Protein 5EZA (pdb70)

Structure (mmCIF, N/CA/C/O backbone):
data_5EZA
#
_entry.id   5EZA
#
_cell.length_a   62.240
_cell.length_b   61.370
_cell.length_c   69.415
_cell.angle_alpha   90.00
_cell.angle_beta   109.98
_cell.angle_gamma   90.00
#
_symmetry.space_group_name_H-M   'I 1 2 1'
#
loop_
_entity.id
_entity.type
_entity.pdbx_description
1 polymer CC-Hept-C-H-I
2 non-polymer GLYCEROL
3 water water
#
loop_
_atom_site.group_PDB
_atom_site.id
_atom_site.type_symbol
_atom_site.label_atom_id
_atom_site.label_alt_id
_atom_site.label_comp_id
_atom_site.label_asym_id
_atom_site.label_entity_id
_atom_site.label_seq_id
_atom_site.pdbx_PDB_ins_code
_atom_site.Cartn_x
_atom_site.Cartn_y
_atom_site.Cartn_z
_atom_site.occupancy
_atom_site.B_iso_or_equiv
_atom_site.auth_seq_id
_atom_site.auth_comp_id
_atom_site.auth_asym_id
_atom_site.auth_atom_id
_atom_site.pdbx_PDB_model_num
ATOM 4 N N . GLY A 1 2 ? -11.878 31.771 -69.446 1.00 40.09 2 GLY A N 1
ATOM 5 C CA . GLY A 1 2 ? -10.971 32.143 -68.372 1.00 32.66 2 GLY A CA 1
ATOM 6 C C . GLY A 1 2 ? -11.600 32.053 -66.998 1.00 27.18 2 GLY A C 1
ATOM 7 O O . GLY A 1 2 ? -12.821 32.160 -66.859 1.00 20.66 2 GLY A O 1
ATOM 8 N N . GLU A 1 3 ? -10.758 31.866 -65.986 1.00 17.47 3 GLU A N 1
ATOM 9 C CA . GLU A 1 3 ? -11.213 31.733 -64.606 1.00 22.15 3 GLU A CA 1
ATOM 10 C C . GLU A 1 3 ? -11.918 32.987 -64.115 1.00 20.17 3 GLU A C 1
ATOM 11 O O . GLU A 1 3 ? -12.871 32.901 -63.345 1.00 17.30 3 GLU A O 1
ATOM 17 N N . ILE A 1 4 ? -11.445 34.156 -64.539 1.00 21.61 4 ILE A N 1
ATOM 18 C CA . ILE A 1 4 ? -12.057 35.403 -64.085 1.00 15.61 4 ILE A CA 1
ATOM 19 C C . ILE A 1 4 ? -13.441 35.574 -64.702 1.00 16.10 4 ILE A C 1
ATOM 20 O O . ILE A 1 4 ? -14.405 35.895 -64.007 1.00 16.83 4 ILE A O 1
ATOM 25 N N . ALA A 1 5 ? -13.540 35.355 -66.009 1.00 17.05 5 ALA A N 1
ATOM 26 C CA . ALA A 1 5 ? -14.831 35.426 -66.687 1.00 21.43 5 ALA A CA 1
ATOM 27 C C . ALA A 1 5 ? -15.836 34.432 -66.112 1.00 21.17 5 ALA A C 1
ATOM 28 O O . ALA A 1 5 ? -17.007 34.774 -65.926 1.00 17.00 5 ALA A O 1
ATOM 30 N N . LYS A 1 6 ? -15.398 33.201 -65.855 1.00 17.95 6 LYS A N 1
ATOM 31 C CA . LYS A 1 6 ? -16.303 32.202 -65.299 1.00 17.31 6 LYS A CA 1
ATOM 32 C C . LYS A 1 6 ? -16.807 32.632 -63.919 1.00 16.57 6 LYS A C 1
ATOM 33 O O . LYS A 1 6 ? -17.973 32.425 -63.579 1.00 17.92 6 LYS A O 1
ATOM 39 N N . ALA A 1 7 ? -15.918 33.215 -63.121 1.00 15.58 7 ALA A N 1
ATOM 40 C CA . ALA A 1 7 ? -16.296 33.655 -61.783 1.00 14.08 7 ALA A CA 1
ATOM 41 C C . ALA A 1 7 ? -17.307 34.793 -61.875 1.00 12.52 7 ALA A C 1
ATOM 42 O O . ALA A 1 7 ? -18.260 34.839 -61.104 1.00 13.99 7 ALA A O 1
ATOM 44 N N . LEU A 1 8 ? -17.101 35.707 -62.819 1.00 14.78 8 LEU A N 1
ATOM 45 C CA . LEU A 1 8 ? -18.071 36.795 -63.029 1.00 10.63 8 LEU A CA 1
ATOM 46 C C . LEU A 1 8 ? -19.437 36.257 -63.472 1.00 15.54 8 LEU A C 1
ATOM 47 O O . LEU A 1 8 ? -20.489 36.761 -63.049 1.00 13.68 8 LEU A O 1
ATOM 52 N N . ARG A 1 9 ? -19.433 35.224 -64.307 1.00 14.04 9 ARG A N 1
ATOM 53 C CA . ARG A 1 9 ? -20.696 34.595 -64.694 1.00 15.54 9 ARG A CA 1
ATOM 54 C C . ARG A 1 9 ? -21.374 33.913 -63.501 1.00 20.09 9 ARG A C 1
ATOM 55 O O . ARG A 1 9 ? -22.605 33.866 -63.444 1.00 18.33 9 ARG A O 1
ATOM 63 N N . GLU A 1 10 ? -20.594 33.380 -62.557 1.00 14.91 10 GLU A N 1
ATOM 64 C CA . GLU A 1 10 ? -21.185 32.804 -61.340 1.00 12.16 10 GLU A CA 1
ATOM 65 C C . GLU A 1 10 ? -21.819 33.908 -60.493 1.00 13.94 10 GLU A C 1
ATOM 66 O O . GLU A 1 10 ? -22.813 33.676 -59.822 1.00 13.51 10 GLU A O 1
ATOM 72 N N . ILE A 1 11 ? -21.213 35.095 -60.481 1.00 10.61 11 ILE A N 1
ATOM 73 C CA . ILE A 1 11 ? -21.809 36.210 -59.752 1.00 10.26 11 ILE A CA 1
ATOM 74 C C . ILE A 1 11 ? -23.153 36.559 -60.388 1.00 15.02 11 ILE A C 1
ATOM 75 O O . ILE A 1 11 ? -24.153 36.754 -59.688 1.00 12.55 11 ILE A O 1
ATOM 80 N N . ALA A 1 12 ? -23.180 36.618 -61.715 1.00 11.95 12 ALA A N 1
ATOM 81 C CA . ALA A 1 12 ? -24.418 36.914 -62.431 1.00 12.32 12 ALA A CA 1
ATOM 82 C C . ALA A 1 12 ? -25.494 35.875 -62.136 1.00 9.95 12 ALA A C 1
ATOM 83 O O . ALA A 1 12 ? -26.643 36.224 -61.906 1.00 11.74 12 ALA A O 1
ATOM 85 N N . LYS A 1 13 ? -25.113 34.604 -62.139 1.00 12.49 13 LYS A N 1
ATOM 86 C CA . LYS A 1 13 ? -26.070 33.528 -61.877 1.00 12.51 13 LYS A CA 1
ATOM 87 C C . LYS A 1 13 ? -26.656 33.645 -60.468 1.00 13.38 13 LYS A C 1
ATOM 88 O O . LYS A 1 13 ? -27.872 33.491 -60.258 1.00 14.35 13 LYS A O 1
ATOM 94 N N . ALA A 1 14 ? -25.797 33.944 -59.502 1.00 10.97 14 ALA A N 1
ATOM 95 C CA . ALA A 1 14 ? -26.250 34.116 -58.125 1.00 12.78 14 ALA A CA 1
ATOM 96 C C . ALA A 1 14 ? -27.225 35.285 -58.015 1.00 13.58 14 ALA A C 1
ATOM 97 O O . ALA A 1 14 ? -28.208 35.211 -57.292 1.00 12.01 14 ALA A O 1
ATOM 99 N N . LEU A 1 15 ? -26.967 36.359 -58.757 1.00 9.12 15 LEU A N 1
ATOM 100 C CA . LEU A 1 15 ? -27.867 37.508 -58.725 1.00 13.02 15 LEU A CA 1
ATOM 101 C C . LEU A 1 15 ? -29.210 37.194 -59.393 1.00 13.07 15 LEU A C 1
ATOM 102 O O . LEU A 1 15 ? -30.243 37.706 -58.969 1.00 11.00 15 LEU A O 1
ATOM 107 N N . ARG A 1 16 ? -29.205 36.351 -60.424 1.00 13.06 16 ARG A N 1
ATOM 108 C CA . ARG A 1 16 ? -30.469 35.900 -61.021 1.00 12.46 16 ARG A CA 1
ATOM 109 C C . ARG A 1 16 ? -31.267 35.058 -60.025 1.00 15.20 16 ARG A C 1
ATOM 110 O O . ARG A 1 16 ? -32.490 35.077 -60.037 1.00 12.74 16 ARG A O 1
ATOM 118 N N . GLU A 1 17 ? -30.570 34.308 -59.174 1.00 13.52 17 GLU A N 1
ATOM 119 C CA . GLU A 1 17 ? -31.218 33.583 -58.084 1.00 14.34 17 GLU A CA 1
ATOM 120 C C . GLU A 1 17 ? -31.844 34.543 -57.085 1.00 13.41 17 GLU A C 1
ATOM 121 O O . GLU A 1 17 ? -32.943 34.302 -56.580 1.00 15.25 17 GLU A O 1
ATOM 127 N N . CYS A 1 18 ? -31.123 35.619 -56.781 1.00 11.51 18 CYS A N 1
ATOM 128 C CA . CYS A 1 18 ? -31.635 36.633 -55.868 1.00 11.15 18 CYS A CA 1
ATOM 129 C C . CYS A 1 18 ? -32.907 37.231 -56.453 1.00 9.98 18 CYS A C 1
ATOM 130 O O . CYS A 1 18 ? -33.882 37.425 -55.750 1.00 12.15 18 CYS A O 1
ATOM 133 N N . ALA A 1 19 ? -32.874 37.555 -57.743 1.00 10.89 19 ALA A N 1
ATOM 134 C CA . ALA A 1 19 ? -34.047 38.138 -58.408 1.00 11.79 19 ALA A CA 1
ATOM 135 C C . ALA A 1 19 ? -35.252 37.203 -58.336 1.00 12.98 19 ALA A C 1
ATOM 136 O O . ALA A 1 19 ? -36.377 37.647 -58.094 1.00 11.38 19 ALA A O 1
ATOM 138 N N . TRP A 1 20 ? -35.013 35.907 -58.528 1.00 12.87 20 TRP A N 1
ATOM 139 C CA A TRP A 1 20 ? -36.088 34.918 -58.441 0.99 11.79 20 TRP A CA 1
ATOM 140 C C . TRP A 1 20 ? -36.718 34.963 -57.052 1.00 12.05 20 TRP A C 1
ATOM 141 O O . TRP A 1 20 ? -37.948 34.894 -56.902 1.00 12.22 20 TRP A O 1
ATOM 152 N N . ALA A 1 21 ? -35.868 35.090 -56.035 1.00 12.61 21 ALA A N 1
ATOM 153 C CA . ALA A 1 21 ? -36.342 35.075 -54.656 1.00 14.51 21 ALA A CA 1
ATOM 154 C C . ALA A 1 21 ? -37.142 36.341 -54.378 1.00 14.25 21 ALA A C 1
ATOM 155 O O . ALA A 1 21 ? -38.179 36.289 -53.733 1.00 13.92 21 ALA A O 1
ATOM 157 N N . HIS A 1 22 ? -36.675 37.472 -54.898 1.00 13.18 22 HIS A N 1
ATOM 158 C CA . HIS A 1 22 ? -37.411 38.727 -54.725 1.00 10.70 22 HIS A CA 1
ATOM 159 C C . HIS A 1 22 ? -38.767 38.673 -55.427 1.00 14.01 22 HIS A C 1
ATOM 160 O O . HIS A 1 22 ? -39.744 39.228 -54.933 1.00 14.13 22 HIS A O 1
ATOM 167 N N . ARG A 1 23 ? -38.830 38.017 -56.585 1.00 13.58 23 ARG A N 1
ATOM 168 C CA . ARG A 1 23 ? -40.113 37.819 -57.255 1.00 13.15 23 ARG A CA 1
ATOM 169 C C . ARG A 1 23 ? -41.050 36.965 -56.391 1.00 16.32 23 ARG A C 1
ATOM 170 O O . ARG A 1 23 ? -42.253 37.192 -56.371 1.00 14.79 23 ARG A O 1
ATOM 178 N N . GLU A 1 24 ? -40.495 35.986 -55.680 1.00 14.34 24 GLU A N 1
ATOM 179 C CA . GLU A 1 24 ? -41.298 35.168 -54.766 1.00 16.72 24 GLU A CA 1
ATOM 180 C C . GLU A 1 24 ? -41.795 36.004 -53.581 1.00 14.44 24 GLU A C 1
ATOM 181 O O . GLU A 1 24 ? -42.886 35.774 -53.063 1.00 17.64 24 GLU A O 1
ATOM 187 N N . ILE A 1 25 ? -40.973 36.947 -53.135 1.00 11.25 25 ILE A N 1
ATOM 188 C CA . ILE A 1 25 ? -41.382 37.839 -52.045 1.00 13.99 25 ILE A CA 1
ATOM 189 C C . ILE A 1 25 ? -42.567 38.710 -52.489 1.00 18.67 25 ILE A C 1
ATOM 190 O O . ILE A 1 25 ? -43.539 38.852 -51.752 1.00 17.25 25 ILE A O 1
ATOM 195 N N . ALA A 1 26 ? -42.497 39.268 -53.699 1.00 19.12 26 ALA A N 1
ATOM 196 C CA . ALA A 1 26 ? -43.609 40.066 -54.231 1.00 14.82 26 ALA A CA 1
ATOM 197 C C . ALA A 1 26 ? -44.900 39.242 -54.287 1.00 18.22 26 ALA A C 1
ATOM 198 O O . ALA A 1 26 ? -45.981 39.740 -53.982 1.00 18.90 26 ALA A O 1
ATOM 200 N N . LYS A 1 27 ? -44.776 37.983 -54.691 1.00 15.67 27 LYS A N 1
ATOM 201 C CA . LYS A 1 27 ? -45.923 37.080 -54.761 1.00 17.65 27 LYS A CA 1
ATOM 202 C C . LYS A 1 27 ? -46.499 36.773 -53.384 1.00 21.83 27 LYS A C 1
ATOM 203 O O . LYS A 1 27 ? -47.722 36.735 -53.199 1.00 22.53 27 LYS A O 1
ATOM 209 N N . ALA A 1 28 ? -45.610 36.559 -52.420 1.00 19.31 28 ALA A N 1
ATOM 210 C CA . ALA A 1 28 ? -46.008 36.249 -51.045 1.00 18.78 28 ALA A CA 1
ATOM 211 C C . ALA A 1 28 ? -46.756 37.403 -50.393 1.00 21.53 28 ALA A C 1
ATOM 212 O O . ALA A 1 28 ? -47.663 37.187 -49.586 1.00 27.10 28 ALA A O 1
ATOM 214 N N . LEU A 1 29 ? -46.349 38.626 -50.720 1.00 15.97 29 LEU A N 1
ATOM 215 C CA . LEU A 1 29 ? -46.992 39.827 -50.191 1.00 16.15 29 LEU A CA 1
ATOM 216 C C . LEU A 1 29 ? -48.385 39.984 -50.786 1.00 27.61 29 LEU A C 1
ATOM 217 O O . LEU A 1 29 ? -49.286 40.522 -50.148 1.00 31.91 29 LEU A O 1
ATOM 222 N N . ARG A 1 30 ? -48.533 39.546 -52.031 1.00 29.36 30 ARG A N 1
ATOM 223 C CA . ARG A 1 30 ? -49.810 39.606 -52.715 1.00 44.75 30 ARG A CA 1
ATOM 224 C C . ARG A 1 30 ? -50.780 38.656 -52.028 1.00 52.53 30 ARG A C 1
ATOM 225 O O . ARG A 1 30 ? -51.898 39.033 -51.683 1.00 56.44 30 ARG A O 1
ATOM 233 N N . GLY A 1 31 ? -50.318 37.426 -51.814 1.00 53.53 31 GLY A N 1
ATOM 234 C CA . GLY A 1 31 ? -51.100 36.395 -51.159 1.00 59.78 31 GLY A CA 1
ATOM 235 C C . GLY A 1 31 ? -51.110 36.524 -49.649 1.00 65.90 31 GLY A C 1
ATOM 236 O O . GLY A 1 31 ? -51.642 37.487 -49.096 1.00 69.49 31 GLY A O 1
ATOM 240 N N . GLY B 1 2 ? -3.681 51.672 -55.324 1.00 36.73 2 GLY B N 1
ATOM 241 C CA . GLY B 1 2 ? -4.183 51.968 -56.652 1.00 31.33 2 GLY B CA 1
ATOM 242 C C . GLY B 1 2 ? -5.629 52.421 -56.661 1.00 25.31 2 GLY B C 1
ATOM 243 O O . GLY B 1 2 ? -6.399 52.086 -55.759 1.00 19.88 2 GLY B O 1
ATOM 244 N N . GLU B 1 3 ? -5.989 53.168 -57.698 1.00 22.92 3 GLU B N 1
ATOM 245 C CA . GLU B 1 3 ? -7.335 53.697 -57.860 1.00 22.43 3 GLU B CA 1
ATOM 246 C C . GLU B 1 3 ? -8.388 52.591 -57.975 1.00 17.37 3 GLU B C 1
ATOM 247 O O . GLU B 1 3 ? -9.520 52.756 -57.505 1.00 18.71 3 GLU B O 1
ATOM 253 N N . ILE B 1 4 ? -8.039 51.481 -58.612 1.00 16.56 4 ILE B N 1
ATOM 254 C CA . ILE B 1 4 ? -9.009 50.395 -58.772 1.00 15.46 4 ILE B CA 1
ATOM 255 C C . ILE B 1 4 ? -9.267 49.718 -57.420 1.00 20.35 4 ILE B C 1
ATOM 256 O O . ILE B 1 4 ? -10.418 49.490 -57.036 1.00 17.42 4 ILE B O 1
ATOM 261 N N . ALA B 1 5 ? -8.195 49.414 -56.696 1.00 18.58 5 ALA B N 1
ATOM 262 C CA . ALA B 1 5 ? -8.319 48.847 -55.362 1.00 15.79 5 ALA B CA 1
ATOM 263 C C . ALA B 1 5 ? -9.095 49.772 -54.428 1.00 18.44 5 ALA B C 1
ATOM 264 O O . ALA B 1 5 ? -9.949 49.307 -53.679 1.00 17.11 5 ALA B O 1
ATOM 266 N N . LYS B 1 6 ? -8.812 51.075 -54.468 1.00 18.17 6 LYS B N 1
ATOM 267 C CA . LYS B 1 6 ? -9.517 52.028 -53.604 1.00 14.51 6 LYS B CA 1
ATOM 268 C C . LYS B 1 6 ? -11.020 52.020 -53.869 1.00 15.99 6 LYS B C 1
ATOM 269 O O . LYS B 1 6 ? -11.831 52.078 -52.940 1.00 16.90 6 LYS B O 1
ATOM 275 N N . ALA B 1 7 ? -11.385 51.958 -55.144 1.00 13.51 7 ALA B N 1
ATOM 276 C CA . ALA B 1 7 ? -12.798 51.947 -55.525 1.00 15.08 7 ALA B CA 1
ATOM 277 C C . ALA B 1 7 ? -13.464 50.649 -55.087 1.00 14.89 7 ALA B C 1
ATOM 278 O O . ALA B 1 7 ? -14.600 50.652 -54.640 1.00 13.85 7 ALA B O 1
ATOM 280 N N . LEU B 1 8 ? -12.763 49.530 -55.228 1.00 12.72 8 LEU B N 1
ATOM 281 C CA . LEU B 1 8 ? -13.305 48.258 -54.772 1.00 13.88 8 LEU B CA 1
ATOM 282 C C . LEU B 1 8 ? -13.539 48.284 -53.264 1.00 17.10 8 LEU B C 1
ATOM 283 O O . LEU B 1 8 ? -14.531 47.741 -52.774 1.00 14.13 8 LEU B O 1
ATOM 288 N N . ARG B 1 9 ? -12.636 48.924 -52.532 1.00 15.60 9 ARG B N 1
ATOM 289 C CA . ARG B 1 9 ? -12.820 49.088 -51.086 1.00 14.52 9 ARG B CA 1
ATOM 290 C C . ARG B 1 9 ? -14.016 49.991 -50.756 1.00 18.45 9 ARG B C 1
ATOM 291 O O . ARG B 1 9 ? -14.651 49.831 -49.710 1.00 15.12 9 ARG B O 1
ATOM 299 N N . GLU B 1 10 ? -14.299 50.955 -51.627 1.00 15.44 10 GLU B N 1
ATOM 300 C CA A GLU B 1 10 ? -15.468 51.828 -51.514 0.48 17.14 10 GLU B CA 1
ATOM 301 C CA B GLU B 1 10 ? -15.475 51.800 -51.419 0.52 15.34 10 GLU B CA 1
ATOM 302 C C . GLU B 1 10 ? -16.744 51.002 -51.686 1.00 14.28 10 GLU B C 1
ATOM 303 O O . GLU B 1 10 ? -17.765 51.239 -51.037 1.00 13.61 10 GLU B O 1
ATOM 314 N N . ILE B 1 11 ? -16.676 50.042 -52.607 1.00 11.38 11 ILE B N 1
ATOM 315 C CA . ILE B 1 11 ? -17.805 49.155 -52.848 1.00 11.47 11 ILE B CA 1
ATOM 316 C C . ILE B 1 11 ? -18.068 48.300 -51.604 1.00 12.28 11 ILE B C 1
ATOM 317 O O . ILE B 1 11 ? -19.218 48.146 -51.176 1.00 11.25 11 ILE B O 1
ATOM 322 N N . ALA B 1 12 ? -17.007 47.751 -51.023 1.00 11.23 12 ALA B N 1
ATOM 323 C CA . ALA B 1 12 ? -17.157 46.950 -49.809 1.00 14.26 12 ALA B CA 1
ATOM 324 C C . ALA B 1 12 ? -17.743 47.786 -48.662 1.00 16.63 12 ALA B C 1
ATOM 325 O O . ALA B 1 12 ? -18.599 47.325 -47.917 1.00 12.99 12 ALA B O 1
ATOM 327 N N . LYS B 1 13 ? -17.278 49.018 -48.522 1.00 12.53 13 LYS B N 1
ATOM 328 C CA . LYS B 1 13 ? -17.754 49.894 -47.455 1.00 13.61 13 LYS B CA 1
ATOM 329 C C . LYS B 1 13 ? -19.255 50.195 -47.597 1.00 17.27 13 LYS B C 1
ATOM 330 O O . LYS B 1 13 ? -19.994 50.209 -46.604 1.00 13.50 13 LYS B O 1
ATOM 336 N N . ALA B 1 14 ? -19.701 50.436 -48.827 1.00 13.13 14 ALA B N 1
ATOM 337 C CA . ALA B 1 14 ? -21.115 50.685 -49.090 1.00 11.35 14 ALA B CA 1
ATOM 338 C C . ALA B 1 14 ? -21.967 49.471 -48.752 1.00 14.43 14 ALA B C 1
ATOM 339 O O . ALA B 1 14 ? -23.087 49.601 -48.272 1.00 12.46 14 ALA B O 1
ATOM 341 N N . LEU B 1 15 ? -21.440 48.286 -49.035 1.00 11.03 15 LEU B N 1
ATOM 342 C CA . LEU B 1 15 ? -22.168 47.057 -48.726 1.00 12.24 15 LEU B CA 1
ATOM 343 C C . LEU B 1 15 ? -22.227 46.817 -47.212 1.00 14.75 15 LEU B C 1
ATOM 344 O O . LEU B 1 15 ? -23.203 46.265 -46.714 1.00 15.79 15 LEU B O 1
ATOM 349 N N . ARG B 1 16 ? -21.196 47.233 -46.479 1.00 16.25 16 ARG B N 1
ATOM 350 C CA . ARG B 1 16 ? -21.268 47.174 -45.015 1.00 13.57 16 ARG B CA 1
ATOM 351 C C . ARG B 1 16 ? -22.361 48.118 -44.498 1.00 14.01 16 ARG B C 1
ATOM 352 O O . ARG B 1 16 ? -23.021 47.826 -43.497 1.00 15.11 16 ARG B O 1
ATOM 360 N N . GLU B 1 17 ? -22.555 49.245 -45.176 1.00 14.67 17 GLU B N 1
ATOM 361 C CA . GLU B 1 17 ? -23.668 50.134 -44.839 1.00 15.53 17 GLU B CA 1
ATOM 362 C C . GLU B 1 17 ? -24.986 49.448 -45.088 1.00 15.95 17 GLU B C 1
ATOM 363 O O . GLU B 1 17 ? -25.933 49.598 -44.315 1.00 17.00 17 GLU B O 1
ATOM 369 N N . CYS B 1 18 ? -25.053 48.725 -46.203 1.00 13.11 18 CYS B N 1
ATOM 370 C CA . CYS B 1 18 ? -26.268 48.002 -46.539 1.00 14.07 18 CYS B CA 1
ATOM 371 C C . CYS B 1 18 ? -26.555 46.965 -45.461 1.00 15.50 18 CYS B C 1
ATOM 372 O O . CYS B 1 18 ? -27.691 46.826 -45.033 1.00 13.65 18 CYS B O 1
ATOM 375 N N . ALA B 1 19 ? -25.529 46.224 -45.041 1.00 16.56 19 ALA B N 1
ATOM 376 C CA . ALA B 1 19 ? -25.706 45.211 -44.002 1.00 17.43 19 ALA B CA 1
ATOM 377 C C . ALA B 1 19 ? -26.206 45.824 -42.694 1.00 17.14 19 ALA B C 1
ATOM 378 O O . ALA B 1 19 ? -27.091 45.271 -42.029 1.00 15.73 19 ALA B O 1
ATOM 380 N N . TRP B 1 20 ? -25.648 46.973 -42.329 1.00 13.05 20 TRP B N 1
ATOM 381 C CA . TRP B 1 20 ? -26.076 47.655 -41.115 1.00 14.21 20 TRP B CA 1
ATOM 382 C C . TRP B 1 20 ? -27.565 47.992 -41.187 1.00 15.42 20 TRP B C 1
ATOM 383 O O . TRP B 1 20 ? -28.295 47.811 -40.214 1.00 15.75 20 TRP B O 1
ATOM 394 N N . ALA B 1 21 ? -28.018 48.468 -42.342 1.00 14.12 21 ALA B N 1
ATOM 395 C CA . ALA B 1 21 ? -29.426 48.835 -42.506 1.00 16.97 21 ALA B CA 1
ATOM 396 C C . ALA B 1 21 ? -30.325 47.592 -42.464 1.00 15.02 21 ALA B C 1
ATOM 397 O O . ALA B 1 21 ? -31.419 47.629 -41.903 1.00 15.92 21 ALA B O 1
ATOM 399 N N . HIS B 1 22 ? -29.870 46.488 -43.053 1.00 12.56 22 HIS B N 1
ATOM 400 C CA . HIS B 1 22 ? -30.672 45.254 -43.008 1.00 14.40 22 HIS B CA 1
ATOM 401 C C . HIS B 1 22 ? -30.796 44.732 -41.566 1.00 16.99 22 HIS B C 1
ATOM 402 O O . HIS B 1 22 ? -31.847 44.220 -41.172 1.00 15.90 22 HI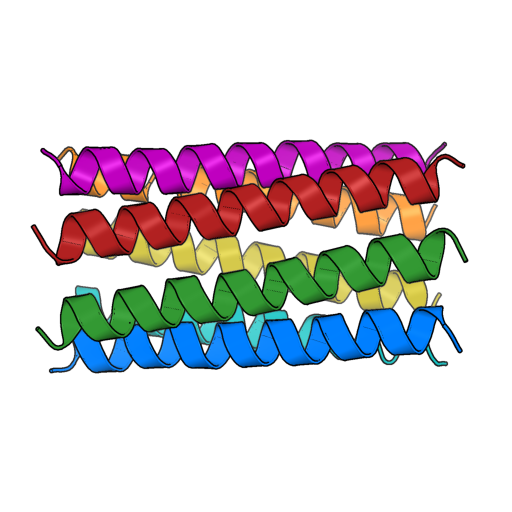S B O 1
ATOM 409 N N . ARG B 1 23 ? -29.735 44.867 -40.772 1.00 18.10 23 ARG B N 1
ATOM 410 C CA . ARG B 1 23 ? -29.824 44.511 -39.355 1.00 17.41 23 ARG B CA 1
ATOM 411 C C . ARG B 1 23 ? -30.836 45.402 -38.632 1.00 18.97 23 ARG B C 1
ATOM 412 O O . ARG B 1 23 ? -31.543 44.937 -37.743 1.00 21.07 23 ARG B O 1
ATOM 420 N N . GLU B 1 24 ? -30.899 46.682 -39.008 1.00 16.16 24 GLU B N 1
ATOM 421 C CA . GLU B 1 24 ? -31.887 47.597 -38.430 1.00 19.47 24 GLU B CA 1
ATOM 422 C C . GLU B 1 24 ? -33.295 47.199 -38.838 1.00 17.26 24 GLU B C 1
ATOM 423 O O . GLU B 1 24 ? -34.231 47.337 -38.055 1.00 21.46 24 GLU B O 1
ATOM 429 N N . ILE B 1 25 ? -33.442 46.717 -40.067 1.00 15.82 25 ILE B N 1
ATOM 430 C CA . ILE B 1 25 ? -34.738 46.249 -40.543 1.00 14.15 25 ILE B CA 1
ATOM 431 C C . ILE B 1 25 ? -35.197 45.051 -39.704 1.00 18.84 25 ILE B C 1
ATOM 432 O O . ILE B 1 25 ? -36.339 45.014 -39.245 1.00 18.32 25 ILE B O 1
ATOM 437 N N . ALA B 1 26 ? -34.295 44.099 -39.467 1.00 19.23 26 ALA B N 1
ATOM 438 C CA . ALA B 1 26 ? -34.607 42.940 -38.623 1.00 18.34 26 ALA B CA 1
ATOM 439 C C . ALA B 1 26 ? -35.018 43.382 -37.220 1.00 21.74 26 ALA B C 1
ATOM 440 O O . ALA B 1 26 ? -35.956 42.835 -36.640 1.00 23.78 26 ALA B O 1
ATOM 442 N N . LYS B 1 27 ? -34.321 44.380 -36.681 1.00 23.27 27 LYS B N 1
ATOM 443 C CA . LYS B 1 27 ? -34.643 44.901 -35.353 1.00 22.23 27 LYS B CA 1
ATOM 444 C C . LYS B 1 27 ? -36.020 45.553 -35.327 1.00 25.76 27 LYS B C 1
ATOM 445 O O . LYS B 1 27 ? -36.796 45.347 -34.389 1.00 27.70 27 LYS B O 1
ATOM 451 N N . ALA B 1 28 ? -36.333 46.313 -36.373 1.00 26.12 28 ALA B N 1
ATOM 452 C CA . ALA B 1 28 ? -37.631 46.978 -36.468 1.00 22.29 28 ALA B CA 1
ATOM 453 C C . ALA B 1 28 ? -38.751 45.947 -36.551 1.00 25.05 28 ALA B C 1
ATOM 454 O O . ALA B 1 28 ? -39.824 46.147 -35.985 1.00 27.19 28 ALA B O 1
ATOM 456 N N . LEU B 1 29 ? -38.497 44.849 -37.261 1.00 22.72 29 LEU B N 1
ATOM 457 C CA . LEU B 1 29 ? -39.486 43.776 -37.392 1.00 25.20 29 LEU B CA 1
ATOM 458 C C . LEU B 1 29 ? -39.689 43.015 -36.083 1.00 34.95 29 LEU B C 1
ATOM 459 O O . LEU B 1 29 ? -40.801 42.584 -35.780 1.00 36.89 29 LEU B O 1
ATOM 464 N N . ARG B 1 30 ? -38.618 42.827 -35.318 1.00 33.59 30 ARG B N 1
ATOM 465 C CA . ARG B 1 30 ? -38.739 42.168 -34.023 1.00 35.88 30 ARG B CA 1
ATOM 466 C C . ARG B 1 30 ? -39.504 43.054 -33.042 1.00 43.46 30 ARG B C 1
ATOM 467 O O . ARG B 1 30 ? -40.402 42.589 -32.343 1.00 48.24 30 ARG B O 1
ATOM 475 N N . GLY B 1 31 ? -39.135 44.331 -32.993 1.00 43.83 31 GLY B N 1
ATOM 476 C CA . GLY B 1 31 ? -39.783 45.289 -32.116 1.00 48.62 31 GLY B CA 1
ATOM 477 C C . GLY B 1 31 ? -41.106 45.775 -32.673 1.00 54.55 31 GLY B C 1
ATOM 478 O O . GLY B 1 31 ? -41.712 45.118 -33.521 1.00 55.36 31 GLY B O 1
ATOM 482 N N . GLY C 1 2 ? -15.396 40.942 -75.492 1.00 34.49 2 GLY C N 1
ATOM 483 C CA . GLY C 1 2 ? -14.600 40.085 -74.632 1.00 29.42 2 GLY C CA 1
ATOM 484 C C . GLY C 1 2 ? -15.440 39.317 -73.635 1.00 23.79 2 GLY C C 1
ATOM 485 O O . GLY C 1 2 ? -16.529 39.748 -73.261 1.00 18.49 2 GLY C O 1
ATOM 486 N N . GLU C 1 3 ? -14.925 38.175 -73.197 1.00 17.46 3 GLU C N 1
ATOM 487 C CA . GLU C 1 3 ? -15.633 37.336 -72.247 1.00 20.80 3 GLU C CA 1
ATOM 488 C C . GLU C 1 3 ? -15.844 38.059 -70.922 1.00 16.35 3 GLU C C 1
ATOM 489 O O . GLU C 1 3 ? -16.880 37.892 -70.281 1.00 18.90 3 GLU C O 1
ATOM 495 N N . ILE C 1 4 ? -14.869 38.869 -70.511 1.00 16.25 4 ILE C N 1
ATOM 496 C CA . ILE C 1 4 ? -14.995 39.560 -69.234 1.00 15.68 4 ILE C CA 1
ATOM 497 C C . ILE C 1 4 ? -16.091 40.616 -69.315 1.00 14.56 4 ILE C C 1
ATOM 498 O O . ILE C 1 4 ? -16.960 40.669 -68.454 1.00 14.46 4 ILE C O 1
ATOM 503 N N . ALA C 1 5 ? -16.077 41.422 -70.373 1.00 17.59 5 ALA C N 1
ATOM 504 C CA . ALA C 1 5 ? -17.117 42.426 -70.578 1.00 16.06 5 ALA C CA 1
ATOM 505 C C . ALA C 1 5 ? -18.501 41.788 -70.664 1.00 16.05 5 ALA C C 1
ATOM 506 O O . ALA C 1 5 ? -19.447 42.285 -70.070 1.00 15.62 5 ALA C O 1
ATOM 508 N N . LYS C 1 6 ? -18.605 40.679 -71.392 1.00 15.47 6 LYS C N 1
ATOM 509 C CA . LYS C 1 6 ? -19.872 39.971 -71.530 1.00 14.34 6 LYS C CA 1
ATOM 510 C C . LYS C 1 6 ? -20.418 39.517 -70.180 1.00 13.74 6 LYS C C 1
ATOM 511 O O . LYS C 1 6 ? -21.618 39.613 -69.928 1.00 13.00 6 LYS C O 1
ATOM 517 N N . ALA C 1 7 ? -19.540 39.006 -69.321 1.00 13.94 7 ALA C N 1
ATOM 518 C CA . ALA C 1 7 ? -19.956 38.539 -67.998 1.00 12.77 7 ALA C CA 1
ATOM 519 C C . ALA C 1 7 ? -20.407 39.706 -67.116 1.00 11.55 7 ALA C C 1
ATOM 520 O O . ALA C 1 7 ? -21.383 39.599 -66.379 1.00 12.62 7 ALA C O 1
ATOM 522 N N . LEU C 1 8 ? -19.700 40.827 -67.196 1.00 13.37 8 LEU C N 1
ATOM 523 C CA . LEU C 1 8 ? -20.107 42.030 -66.459 1.00 10.73 8 LEU C CA 1
ATOM 524 C C . LEU C 1 8 ? -21.479 42.515 -66.921 1.00 14.28 8 LEU C C 1
ATOM 525 O O . LEU C 1 8 ? -22.287 42.983 -66.116 1.00 14.53 8 LEU C O 1
ATOM 530 N N . ARG C 1 9 ? -21.743 42.408 -68.221 1.00 13.21 9 ARG C N 1
ATOM 531 C CA . ARG C 1 9 ? -23.066 42.756 -68.735 1.00 11.45 9 ARG C CA 1
ATOM 532 C C . ARG C 1 9 ? -24.140 41.810 -68.219 1.00 12.02 9 ARG C C 1
ATOM 533 O O . ARG C 1 9 ? -25.268 42.243 -67.974 1.00 11.64 9 ARG C O 1
ATOM 541 N N . GLU C 1 10 ? -23.791 40.540 -68.013 1.00 11.50 10 GLU C N 1
ATOM 542 C CA . GLU C 1 10 ? -24.729 39.592 -67.406 1.00 13.61 10 GLU C CA 1
ATOM 543 C C . GLU C 1 10 ? -25.029 40.003 -65.982 1.00 15.73 10 GLU C C 1
ATOM 544 O O . GLU C 1 10 ? -26.162 39.847 -65.491 1.00 12.40 10 GLU C O 1
ATOM 550 N N . ILE C 1 11 ? -24.008 40.513 -65.300 1.00 9.37 11 ILE C N 1
ATOM 551 C CA . ILE C 1 11 ? -24.210 40.963 -63.934 1.00 9.27 11 ILE C CA 1
ATOM 552 C C . ILE C 1 11 ? -25.188 42.132 -63.915 1.00 9.77 11 ILE C C 1
ATOM 553 O O . ILE C 1 11 ? -26.142 42.122 -63.140 1.00 11.46 11 ILE C O 1
ATOM 558 N N . ALA C 1 12 ? -24.983 43.096 -64.812 1.00 10.95 12 ALA C N 1
ATOM 559 C CA . ALA C 1 12 ? -25.884 44.247 -64.908 1.00 13.97 12 ALA C CA 1
ATOM 560 C C . ALA C 1 12 ? -27.308 43.818 -65.218 1.00 11.43 12 ALA C C 1
ATOM 561 O O . ALA C 1 12 ? -28.262 44.351 -64.638 1.00 10.54 12 ALA C O 1
ATOM 563 N N . LYS C 1 13 ? -27.474 42.881 -66.145 1.00 10.68 13 LYS C N 1
ATOM 564 C CA . LYS C 1 13 ? -28.825 42.417 -66.499 1.00 10.30 13 LYS C CA 1
ATOM 565 C C . LYS C 1 13 ? -29.522 41.740 -65.316 1.00 13.42 13 LYS C C 1
ATOM 566 O O . LYS C 1 13 ? -30.716 41.951 -65.076 1.00 11.34 13 LYS C O 1
ATOM 572 N N . ALA C 1 14 ? -28.778 40.927 -64.573 1.00 11.18 14 ALA C N 1
ATOM 573 C CA . ALA C 1 14 ? -29.342 40.263 -63.401 1.00 11.51 14 ALA C CA 1
ATOM 574 C C . ALA C 1 14 ? -29.798 41.303 -62.381 1.00 10.69 14 ALA C C 1
ATOM 575 O O . ALA C 1 14 ? -30.823 41.132 -61.734 1.00 10.87 14 ALA C O 1
ATOM 577 N N . LEU C 1 15 ? -29.034 42.387 -62.248 1.00 9.33 15 LEU C N 1
ATOM 578 C CA . LEU C 1 15 ? -29.397 43.452 -61.314 1.00 7.18 15 LEU C CA 1
ATOM 579 C C . LEU C 1 15 ? -30.619 44.219 -61.813 1.00 9.31 15 LEU C C 1
ATOM 580 O O . LEU C 1 15 ? -31.392 44.722 -61.012 1.00 10.62 15 LEU C O 1
ATOM 585 N N . ARG C 1 16 ? -30.779 44.330 -63.132 1.00 10.83 16 ARG C N 1
ATOM 586 C CA . ARG C 1 16 ? -32.014 44.895 -63.682 1.00 11.34 16 ARG C CA 1
ATOM 587 C C . ARG C 1 16 ? -33.202 43.977 -63.362 1.00 11.80 16 ARG C C 1
ATOM 588 O O . ARG C 1 16 ? -34.318 44.457 -63.172 1.00 11.95 16 ARG C O 1
ATOM 596 N N . GLU C 1 17 ? -32.978 42.662 -63.318 1.00 7.90 17 GLU C N 1
ATOM 597 C CA . GLU C 1 17 ? -34.048 41.757 -62.877 1.00 8.38 17 GLU C CA 1
ATOM 598 C C . GLU C 1 17 ? -34.391 42.009 -61.413 1.00 11.97 17 GLU C C 1
ATOM 599 O O . GLU C 1 17 ? -35.569 42.010 -61.014 1.00 13.48 17 GLU C O 1
ATOM 605 N N . CYS C 1 18 ? -33.362 42.198 -60.603 1.00 8.67 18 CYS C N 1
ATOM 606 C CA . CYS C 1 18 ? -33.587 42.453 -59.184 1.00 9.47 18 CYS C CA 1
ATOM 607 C C . CYS C 1 18 ? -34.425 43.714 -59.028 1.00 11.89 18 CYS C C 1
ATOM 608 O O . CYS C 1 18 ? -35.388 43.731 -58.275 1.00 13.70 18 CYS C O 1
ATOM 611 N N . ALA C 1 19 ? -34.058 44.767 -59.754 1.00 13.02 19 ALA C N 1
ATOM 612 C CA . ALA C 1 19 ? -34.782 46.038 -59.674 1.00 11.88 19 ALA C CA 1
ATOM 613 C C . ALA C 1 19 ? -36.250 45.877 -60.060 1.00 12.75 19 ALA C C 1
ATOM 614 O O . ALA C 1 19 ? -37.124 46.484 -59.446 1.00 11.35 19 ALA C O 1
ATOM 616 N N . TRP C 1 20 ? -36.527 45.082 -61.092 1.00 10.52 20 TRP C N 1
ATOM 617 C CA . TRP C 1 20 ? -37.920 44.843 -61.491 1.00 10.45 20 TRP C CA 1
ATOM 618 C C . TRP C 1 20 ? -38.700 44.195 -60.342 1.00 9.50 20 TRP C C 1
ATOM 619 O O . TRP C 1 20 ? -39.846 44.548 -60.061 1.00 11.23 20 TRP C O 1
ATOM 630 N N . ALA C 1 21 ? -38.066 43.241 -59.671 1.00 11.01 21 ALA C N 1
ATOM 631 C CA . ALA C 1 21 ? -38.709 42.515 -58.577 1.00 12.13 21 ALA C CA 1
ATOM 632 C C . ALA C 1 21 ? -38.933 43.425 -57.377 1.00 13.69 21 ALA C C 1
ATOM 633 O O . ALA C 1 21 ? -39.958 43.342 -56.720 1.00 13.92 21 ALA C O 1
ATOM 635 N N . HIS C 1 22 ? -37.972 44.295 -57.088 1.00 10.45 22 HIS C N 1
ATOM 636 C CA . HIS C 1 22 ? -38.156 45.226 -55.980 1.00 9.26 22 HIS C CA 1
ATOM 637 C C . HIS C 1 22 ? -39.317 46.176 -56.265 1.00 11.12 22 HIS C C 1
ATOM 638 O O . HIS C 1 22 ? -40.060 46.537 -55.355 1.00 13.58 22 HIS C O 1
ATOM 645 N N . ARG C 1 23 ? -39.469 46.588 -57.524 1.00 10.80 23 ARG C N 1
ATOM 646 C CA . ARG C 1 23 ? -40.626 47.407 -57.909 1.00 12.69 23 ARG C CA 1
ATOM 647 C C . ARG C 1 23 ? -41.946 46.651 -57.688 1.00 15.42 23 ARG C C 1
ATOM 648 O O . ARG C 1 23 ? -42.953 47.233 -57.267 1.00 13.85 23 ARG C O 1
ATOM 656 N N . GLU C 1 24 ? -41.946 45.353 -57.964 1.00 11.24 24 GLU C N 1
ATOM 657 C CA . GLU C 1 24 ? -43.146 44.552 -57.727 1.00 11.79 24 GLU C CA 1
ATOM 658 C C . GLU C 1 24 ? -43.425 44.437 -56.234 1.00 11.42 24 GLU C C 1
ATOM 659 O O . GLU C 1 24 ? -44.584 44.374 -55.816 1.00 13.39 24 GLU C O 1
ATOM 665 N N . ILE C 1 25 ? -42.365 44.378 -55.431 1.00 9.74 25 ILE C N 1
ATOM 666 C CA . ILE C 1 25 ? -42.546 44.326 -53.982 1.00 12.09 25 ILE C CA 1
ATOM 667 C C . ILE C 1 25 ? -43.219 45.612 -53.490 1.00 15.03 25 ILE C C 1
ATOM 668 O O . ILE C 1 25 ? -44.178 45.558 -52.713 1.00 14.95 25 ILE C O 1
ATOM 673 N N . ALA C 1 26 ? -42.757 46.767 -53.966 1.00 12.47 26 ALA C N 1
ATOM 674 C CA . ALA C 1 26 ? -43.396 48.036 -53.612 1.00 12.64 26 ALA C CA 1
ATOM 675 C C . ALA C 1 26 ? -44.874 48.058 -54.026 1.00 16.24 26 ALA C C 1
ATOM 676 O O . ALA C 1 26 ? -45.740 48.494 -53.272 1.00 17.55 26 ALA C O 1
ATOM 678 N N . LYS C 1 27 ? -45.164 47.561 -55.223 1.00 13.04 27 LYS C N 1
ATOM 679 C CA . LYS C 1 27 ? -46.542 47.530 -55.709 1.00 14.97 27 LYS C CA 1
ATOM 680 C C . LYS C 1 27 ? -47.417 46.612 -54.863 1.00 15.74 27 LYS C C 1
ATOM 681 O O . LYS C 1 27 ? -48.585 46.919 -54.588 1.00 19.60 27 LYS C O 1
ATOM 687 N N . ALA C 1 28 ? -46.862 45.477 -54.459 1.00 15.57 28 ALA C N 1
ATOM 688 C CA . ALA C 1 28 ? -47.603 44.539 -53.611 1.00 16.02 28 ALA C CA 1
ATOM 689 C C . ALA C 1 28 ? -47.898 45.165 -52.247 1.00 22.44 28 ALA C C 1
ATOM 690 O O . ALA C 1 28 ? -48.974 44.961 -51.687 1.00 25.53 28 ALA C O 1
ATOM 692 N N . LEU C 1 29 ? -46.953 45.944 -51.723 1.00 18.69 29 LEU C N 1
ATOM 693 C CA . LEU C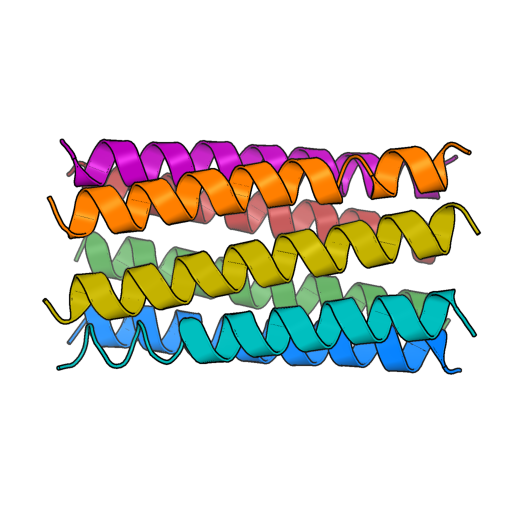 1 29 ? -47.142 46.582 -50.414 1.00 17.89 29 LEU C CA 1
ATOM 694 C C . LEU C 1 29 ? -48.213 47.662 -50.449 1.00 25.80 29 LEU C C 1
ATOM 695 O O . LEU C 1 29 ? -48.976 47.818 -49.492 1.00 28.99 29 LEU C O 1
ATOM 700 N N . ARG C 1 30 ? -48.271 48.402 -51.550 1.00 24.59 30 ARG C N 1
ATOM 701 C CA . ARG C 1 30 ? -49.299 49.418 -51.719 1.00 32.61 30 ARG C CA 1
ATOM 702 C C . ARG C 1 30 ? -50.659 48.747 -51.839 1.00 42.98 30 ARG C C 1
ATOM 703 O O . ARG C 1 30 ? -51.629 49.178 -51.218 1.00 48.47 30 ARG C O 1
ATOM 711 N N . GLY C 1 31 ? -50.726 47.697 -52.652 1.00 43.97 31 GLY C N 1
ATOM 712 C CA . GLY C 1 31 ? -51.955 46.947 -52.823 1.00 51.70 31 GLY C CA 1
ATOM 713 C C . GLY C 1 31 ? -52.176 45.994 -51.664 1.00 57.77 31 GLY C C 1
ATOM 714 O O . GLY C 1 31 ? -53.255 45.955 -51.072 1.00 63.19 31 GLY C O 1
ATOM 718 N N . GLY D 1 2 ? -13.873 51.956 -73.189 1.00 33.59 2 GLY D N 1
ATOM 719 C CA . GLY D 1 2 ? -13.704 50.511 -73.235 1.00 26.26 2 GLY D CA 1
ATOM 720 C C . GLY D 1 2 ? -14.949 49.714 -72.896 1.00 23.95 2 GLY D C 1
ATOM 721 O O . GLY D 1 2 ? -15.844 50.208 -72.206 1.00 21.33 2 GLY D O 1
ATOM 722 N N . GLU D 1 3 ? -15.007 48.483 -73.397 1.00 20.68 3 GLU D N 1
ATOM 723 C CA . GLU D 1 3 ? -16.140 47.605 -73.160 1.00 25.14 3 GLU D CA 1
ATOM 724 C C . GLU D 1 3 ? -16.290 47.278 -71.681 1.00 21.02 3 GLU D C 1
ATOM 725 O O . GLU D 1 3 ? -17.412 47.158 -71.183 1.00 20.19 3 GLU D O 1
ATOM 731 N N . ILE D 1 4 ? -15.167 47.116 -70.983 1.00 15.88 4 ILE D N 1
ATOM 732 C CA . ILE D 1 4 ? -15.224 46.743 -69.571 1.00 14.83 4 ILE D CA 1
ATOM 733 C C . ILE D 1 4 ? -15.769 47.913 -68.754 1.00 15.44 4 ILE D C 1
ATOM 734 O O . ILE D 1 4 ? -16.678 47.729 -67.945 1.00 13.83 4 ILE D O 1
ATOM 739 N N . ALA D 1 5 ? -15.237 49.109 -68.991 1.00 18.49 5 ALA D N 1
ATOM 740 C CA . ALA D 1 5 ? -15.729 50.303 -68.302 1.00 17.04 5 ALA D CA 1
ATOM 741 C C . ALA D 1 5 ? -17.217 50.534 -68.566 1.00 16.39 5 ALA D C 1
ATOM 742 O O . ALA D 1 5 ? -17.956 50.874 -67.647 1.00 13.68 5 ALA D O 1
ATOM 744 N N . LYS D 1 6 ? -17.649 50.370 -69.815 1.00 17.38 6 LYS D N 1
ATOM 745 C CA . LYS D 1 6 ? -19.061 50.538 -70.166 1.00 17.71 6 LYS D CA 1
ATOM 746 C C . LYS D 1 6 ? -19.944 49.534 -69.420 1.00 15.49 6 LYS D C 1
ATOM 747 O O . LYS D 1 6 ? -21.035 49.880 -68.951 1.00 13.75 6 LYS D O 1
ATOM 753 N N . ALA D 1 7 ? -19.472 48.297 -69.313 1.00 11.54 7 ALA D N 1
ATOM 754 C CA . ALA D 1 7 ? -20.240 47.258 -68.635 1.00 14.22 7 ALA D CA 1
ATOM 755 C C . ALA D 1 7 ? -20.337 47.575 -67.146 1.00 14.91 7 ALA D C 1
ATOM 756 O O . ALA D 1 7 ? -21.382 47.393 -66.531 1.00 12.97 7 ALA D O 1
ATOM 758 N N . LEU D 1 8 ? -19.245 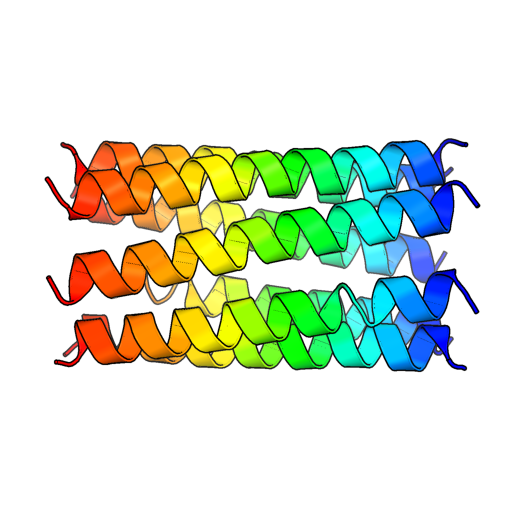48.062 -66.564 1.00 14.99 8 LEU D N 1
ATOM 759 C CA . LEU D 1 8 ? -19.273 48.466 -65.153 1.00 13.69 8 LEU D CA 1
ATOM 760 C C . LEU D 1 8 ? -20.248 49.620 -64.911 1.00 14.76 8 LEU D C 1
ATOM 761 O O . LEU D 1 8 ? -20.929 49.658 -63.885 1.00 14.08 8 LEU D O 1
ATOM 766 N N . ARG D 1 9 ? -20.319 50.561 -65.847 1.00 12.52 9 ARG D N 1
ATOM 767 C CA . ARG D 1 9 ? -21.303 51.644 -65.725 1.00 11.10 9 ARG D CA 1
ATOM 768 C C . ARG D 1 9 ? -22.741 51.119 -65.835 1.00 15.61 9 ARG D C 1
ATOM 769 O O . ARG D 1 9 ? -23.656 51.677 -65.233 1.00 13.49 9 ARG D O 1
ATOM 777 N N . GLU D 1 10 ? -22.943 50.059 -66.609 1.00 12.38 10 GLU D N 1
ATOM 778 C CA . GLU D 1 10 ? -24.267 49.432 -66.711 1.00 15.47 10 GLU D CA 1
ATOM 779 C C . GLU D 1 10 ? -24.638 48.811 -65.376 1.00 13.77 10 GLU D C 1
ATOM 780 O O . GLU D 1 10 ? -25.797 48.841 -64.971 1.00 13.01 10 GLU D O 1
ATOM 786 N N . ILE D 1 11 ? -23.647 48.235 -64.693 1.00 11.04 11 ILE D N 1
ATOM 787 C CA . ILE D 1 11 ? -23.885 47.672 -63.369 1.00 11.28 11 ILE D CA 1
ATOM 788 C C . ILE D 1 11 ? -24.292 48.785 -62.394 1.00 11.56 11 ILE D C 1
ATOM 789 O O . ILE D 1 11 ? -25.258 48.642 -61.637 1.00 9.57 11 ILE D O 1
ATOM 794 N N . ALA D 1 12 ? -23.581 49.907 -62.427 1.00 11.42 12 ALA D N 1
ATOM 795 C CA . ALA D 1 12 ? -23.937 51.029 -61.554 1.00 10.15 12 ALA D CA 1
ATOM 796 C C . ALA D 1 12 ? -25.354 51.531 -61.843 1.00 12.35 12 ALA D C 1
ATOM 797 O O . ALA D 1 12 ? -26.114 51.816 -60.930 1.00 12.18 12 ALA D O 1
ATOM 799 N N . LYS D 1 13 ? -25.700 51.644 -63.118 1.00 13.62 13 LYS D N 1
ATOM 800 C CA . LYS D 1 13 ? -27.021 52.121 -63.508 1.00 14.76 13 LYS D CA 1
ATOM 801 C C . LYS D 1 13 ? -28.111 51.177 -62.990 1.00 14.85 13 LYS D C 1
ATOM 802 O O . LYS D 1 13 ? -29.147 51.622 -62.488 1.00 12.99 13 LYS D O 1
ATOM 808 N N . ALA D 1 14 ? -27.874 49.873 -63.099 1.00 10.55 14 ALA D N 1
ATOM 809 C CA . ALA D 1 14 ? -28.839 48.894 -62.592 1.00 11.24 14 ALA D CA 1
ATOM 810 C C . ALA D 1 14 ? -29.013 49.031 -61.079 1.00 10.85 14 ALA D C 1
ATOM 811 O O . ALA D 1 14 ? -30.119 48.876 -60.554 1.00 11.72 14 ALA D O 1
ATOM 813 N N . LEU D 1 15 ? -27.918 49.319 -60.385 1.00 11.11 15 LEU D N 1
ATOM 814 C CA . LEU D 1 15 ? -27.968 49.484 -58.933 1.00 11.20 15 LEU D CA 1
ATOM 815 C C . LEU D 1 15 ? -28.688 50.771 -58.563 1.00 12.97 15 LEU D C 1
ATOM 816 O O . LEU D 1 15 ? -29.363 50.820 -57.549 1.00 11.67 15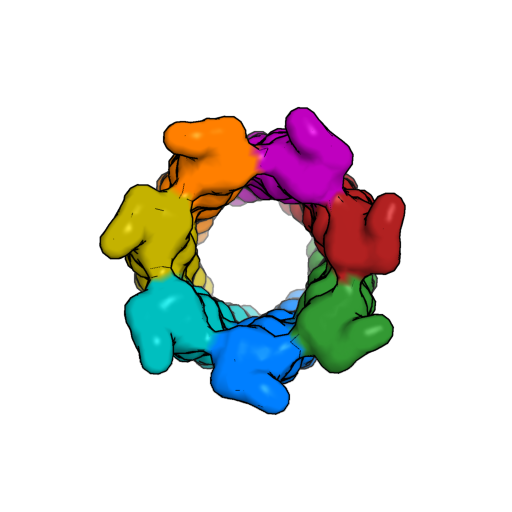 LEU D O 1
ATOM 821 N N . ARG D 1 16 ? -28.562 51.806 -59.388 1.00 11.91 16 ARG D N 1
ATOM 822 C CA . ARG D 1 16 ? -29.372 53.005 -59.157 1.00 11.01 16 ARG D CA 1
ATOM 823 C C . ARG D 1 16 ? -30.866 52.709 -59.330 1.00 13.33 16 ARG D C 1
ATOM 824 O O . ARG D 1 16 ? -31.702 53.296 -58.628 1.00 13.46 16 ARG D O 1
ATOM 832 N N . GLU D 1 17 ? -31.208 51.808 -60.252 1.00 15.00 17 GLU D N 1
ATOM 833 C CA . GLU D 1 17 ? -32.595 51.377 -60.403 1.00 14.66 17 GLU D CA 1
ATOM 834 C C . GLU D 1 17 ? -33.077 50.654 -59.160 1.00 12.32 17 GLU D C 1
ATOM 835 O O . GLU D 1 17 ? -34.221 50.823 -58.736 1.00 14.09 17 GLU D O 1
ATOM 841 N N . CYS D 1 18 ? -32.208 49.811 -58.610 1.00 11.02 18 CYS D N 1
ATOM 842 C CA . CYS D 1 18 ? -32.539 49.076 -57.397 1.00 11.75 18 CYS D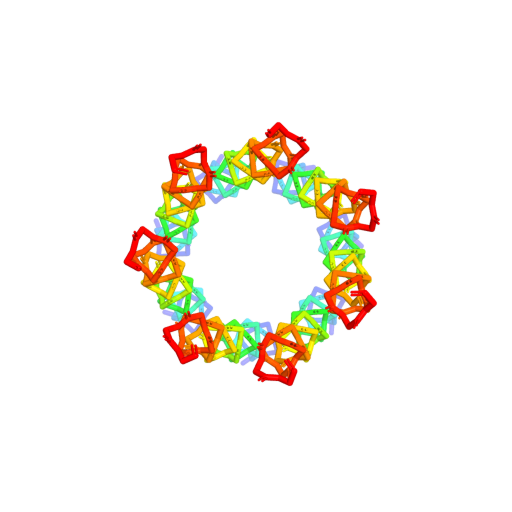 CA 1
ATOM 843 C C . CYS D 1 18 ? -32.820 50.073 -56.269 1.00 12.29 18 CYS D C 1
ATOM 844 O O . CYS D 1 18 ? -33.810 49.952 -55.564 1.00 11.44 18 CYS D O 1
ATOM 847 N N . ALA D 1 19 ? -31.954 51.072 -56.126 1.00 11.62 19 ALA D N 1
ATOM 848 C CA . ALA D 1 19 ? -32.124 52.079 -55.075 1.00 11.58 19 ALA D CA 1
ATOM 849 C C . ALA D 1 19 ? -33.457 52.799 -55.232 1.00 11.72 19 ALA D C 1
ATOM 850 O O . ALA D 1 19 ? -34.166 53.028 -54.253 1.00 10.71 19 ALA D O 1
ATOM 852 N N . TRP D 1 20 ? -33.816 53.118 -56.471 1.00 11.49 20 TRP D N 1
ATOM 853 C CA . TRP D 1 20 ? -35.092 53.787 -56.727 1.00 12.80 20 TRP D CA 1
ATOM 854 C C . TRP D 1 20 ? -36.248 52.925 -56.227 1.00 13.03 20 TRP D C 1
ATOM 855 O O . TRP D 1 20 ? -37.186 53.408 -55.596 1.00 13.26 20 TRP D O 1
ATOM 866 N N . ALA D 1 21 ? -36.155 51.628 -56.502 1.00 12.40 21 ALA D N 1
ATOM 867 C CA . ALA D 1 21 ? -37.217 50.704 -56.111 1.00 15.50 21 ALA D CA 1
ATOM 868 C C . ALA D 1 21 ? -37.275 50.572 -54.597 1.00 13.02 21 ALA D C 1
ATOM 869 O O . ALA D 1 21 ? -38.353 50.532 -54.016 1.00 15.05 21 ALA D O 1
ATOM 871 N N . HIS D 1 22 ? -36.113 50.534 -53.953 1.00 11.39 22 HIS D N 1
ATOM 872 C CA . HIS D 1 22 ? -36.080 50.476 -52.490 1.00 11.40 22 HIS D CA 1
ATOM 873 C C . HIS D 1 22 ? -36.679 51.729 -51.871 1.00 13.32 22 HIS D C 1
ATOM 874 O O . HIS D 1 22 ? -37.384 51.652 -50.866 1.00 14.39 22 HIS D O 1
ATOM 881 N N . ARG D 1 23 ? -36.434 52.886 -52.478 1.00 13.75 23 ARG D N 1
ATOM 882 C CA . ARG D 1 23 ? -37.088 54.116 -52.015 1.00 11.88 23 ARG D CA 1
ATOM 883 C C . ARG D 1 23 ? -38.605 54.020 -52.164 1.00 14.96 23 ARG D C 1
ATOM 884 O O . ARG D 1 23 ? -39.341 54.546 -51.327 1.00 16.02 23 ARG D O 1
ATOM 892 N N . GLU D 1 24 ? -39.073 53.364 -53.226 1.00 15.96 24 GLU D N 1
ATOM 893 C CA . GLU D 1 24 ? -40.510 53.168 -53.417 1.00 17.96 24 GLU D CA 1
ATOM 894 C C . GLU D 1 24 ? -41.100 52.239 -52.360 1.00 16.56 24 GLU D C 1
ATOM 895 O O . GLU D 1 24 ? -42.248 52.419 -51.933 1.00 14.55 24 GLU D O 1
ATOM 901 N N . ILE D 1 25 ? -40.319 51.234 -51.974 1.00 14.63 25 ILE D N 1
ATOM 902 C CA . ILE D 1 25 ? -40.735 50.301 -50.930 1.00 13.62 25 ILE D CA 1
ATOM 903 C C . ILE D 1 25 ? -40.909 51.047 -49.609 1.00 15.08 25 ILE D C 1
ATOM 904 O O . ILE D 1 25 ? -41.905 50.856 -48.901 1.00 16.50 25 ILE D O 1
ATOM 909 N N . ALA D 1 26 ? -39.957 51.917 -49.287 1.00 15.08 26 ALA D N 1
ATOM 910 C CA . ALA D 1 26 ? -40.063 52.743 -48.077 1.00 16.94 26 ALA D CA 1
ATOM 911 C C . ALA D 1 26 ? -41.327 53.610 -48.066 1.00 20.23 26 ALA D C 1
ATOM 912 O O . ALA D 1 26 ? -42.017 53.706 -47.046 1.00 22.46 26 ALA D O 1
ATOM 914 N N . LYS D 1 27 ? -41.643 54.224 -49.200 1.00 15.86 27 LYS D N 1
ATOM 915 C CA . LYS D 1 27 ? -42.836 55.055 -49.294 1.00 20.34 27 LYS D CA 1
ATOM 916 C C . LYS D 1 27 ? -44.108 54.224 -49.141 1.00 21.20 27 LYS D C 1
ATOM 917 O O . LYS D 1 27 ? -45.070 54.662 -48.503 1.00 19.00 27 LYS D O 1
ATOM 923 N N . ALA D 1 28 ? -44.103 53.030 -49.720 1.00 20.05 28 ALA D N 1
ATOM 924 C CA . ALA D 1 28 ? -45.250 52.130 -49.649 1.00 19.36 28 ALA D CA 1
ATOM 925 C C . ALA D 1 28 ? -45.519 51.718 -48.208 1.00 24.74 28 ALA D C 1
ATOM 926 O O . ALA D 1 28 ? -46.671 51.612 -47.784 1.00 28.70 28 ALA D O 1
ATOM 928 N N . LEU D 1 29 ? -44.448 51.507 -47.452 1.00 19.39 29 LEU D N 1
ATOM 929 C CA . LEU D 1 29 ? -44.565 51.115 -46.051 1.00 24.30 29 LEU D CA 1
ATOM 930 C C . LEU D 1 29 ? -45.091 52.257 -45.188 1.00 32.32 29 LEU D C 1
ATOM 931 O O . LEU D 1 29 ? -45.786 52.025 -44.203 1.00 35.24 29 LEU D O 1
ATOM 936 N N . ARG D 1 30 ? -44.746 53.485 -45.560 1.00 30.90 30 ARG D N 1
ATOM 937 C CA . ARG D 1 30 ? -45.179 54.655 -44.813 1.00 42.25 30 ARG D CA 1
ATOM 938 C C . ARG D 1 30 ? -46.695 54.788 -44.894 1.00 56.65 30 ARG D C 1
ATOM 939 O O . ARG D 1 30 ? -47.366 54.967 -43.879 1.00 62.09 30 ARG D O 1
ATOM 947 N N . GLY D 1 31 ? -47.225 54.681 -46.110 1.00 61.11 31 GLY D N 1
ATOM 948 C CA . GLY D 1 31 ? -48.654 54.769 -46.347 1.00 67.94 31 GLY D CA 1
ATOM 949 C C . GLY D 1 31 ? -49.399 53.483 -46.037 1.00 71.00 31 GLY D C 1
ATOM 950 O O . GLY D 1 31 ? -49.184 52.854 -45.000 1.00 71.95 31 GLY D O 1
ATOM 954 N N . GLY E 1 2 ? -8.813 56.739 -64.213 1.00 30.07 2 GLY E N 1
ATOM 955 C CA . GLY E 1 2 ? -9.122 55.838 -65.307 1.00 26.14 2 GLY E CA 1
ATOM 956 C C . GLY E 1 2 ? -10.609 55.566 -65.392 1.00 24.96 2 GLY E C 1
ATOM 957 O O . GLY E 1 2 ? -11.323 55.700 -64.400 1.00 18.94 2 GLY E O 1
ATOM 958 N N . GLU E 1 3 ? -11.073 55.195 -66.582 1.00 21.01 3 GLU E N 1
ATOM 959 C CA . GLU E 1 3 ? -12.487 54.918 -66.803 1.00 21.31 3 GLU E CA 1
ATOM 960 C C . GLU E 1 3 ? -12.964 53.737 -65.958 1.00 16.10 3 GLU E C 1
ATOM 961 O O . GLU E 1 3 ? -14.113 53.717 -65.528 1.00 19.55 3 GLU E O 1
ATOM 967 N N . ILE E 1 4 ? -12.105 52.740 -65.740 1.00 17.04 4 ILE E N 1
ATOM 968 C CA . ILE E 1 4 ? -12.536 51.574 -64.969 1.00 15.70 4 ILE E CA 1
ATOM 969 C C . ILE E 1 4 ? -12.721 51.972 -63.504 1.00 16.84 4 ILE E C 1
ATOM 970 O O . ILE E 1 4 ? -13.750 51.654 -62.891 1.00 13.94 4 ILE E O 1
ATOM 975 N N . ALA E 1 5 ? -11.744 52.694 -62.958 1.00 19.07 5 ALA E N 1
ATOM 976 C CA . ALA E 1 5 ? -11.833 53.193 -61.590 1.00 18.87 5 ALA E CA 1
ATOM 977 C C . ALA E 1 5 ? -13.058 54.084 -61.398 1.00 16.30 5 ALA E C 1
ATOM 978 O O . ALA E 1 5 ? -13.778 53.943 -60.411 1.00 16.53 5 ALA E O 1
ATOM 980 N N . LYS E 1 6 ? -13.310 54.984 -62.344 1.00 13.73 6 LYS E N 1
ATOM 981 C CA . LYS E 1 6 ? -14.464 55.874 -62.228 1.00 13.07 6 LYS E CA 1
ATOM 982 C C . LYS E 1 6 ? -15.770 55.077 -62.193 1.00 13.86 6 LYS E C 1
ATOM 983 O O . LYS E 1 6 ? -16.681 55.394 -61.419 1.00 14.40 6 LYS E O 1
ATOM 989 N N . ALA E 1 7 ? -15.851 54.045 -63.026 1.00 12.19 7 ALA E N 1
ATOM 990 C CA . ALA E 1 7 ? -17.061 53.226 -63.097 1.00 15.05 7 ALA E CA 1
ATOM 991 C C . ALA E 1 7 ? -17.270 52.451 -61.800 1.00 14.99 7 ALA E C 1
ATOM 992 O O . ALA E 1 7 ? -18.401 52.315 -61.315 1.00 12.92 7 ALA E O 1
ATOM 994 N N . LEU E 1 8 ? -16.177 51.933 -61.242 1.00 10.92 8 LEU E N 1
ATOM 995 C CA . LEU E 1 8 ? -16.246 51.241 -59.959 1.00 13.07 8 LEU E CA 1
ATOM 996 C C . LEU E 1 8 ? -16.717 52.191 -58.846 1.00 14.85 8 LEU E C 1
ATOM 997 O O . LEU E 1 8 ? -17.477 51.792 -57.963 1.00 14.39 8 LEU E O 1
ATOM 1002 N N . ARG E 1 9 ? -16.275 53.444 -58.894 1.00 10.92 9 ARG E N 1
ATOM 1003 C CA . ARG E 1 9 ? -16.751 54.445 -57.942 1.00 12.79 9 ARG E CA 1
ATOM 1004 C C . ARG E 1 9 ? -18.230 54.738 -58.131 1.00 14.30 9 ARG E C 1
ATOM 1005 O O . ARG E 1 9 ? -18.921 55.044 -57.163 1.00 13.03 9 ARG E O 1
ATOM 1013 N N . GLU E 1 10 ? -18.719 54.655 -59.366 1.00 14.41 10 GLU E N 1
ATOM 1014 C CA . GLU E 1 10 ? -20.151 54.828 -59.612 1.00 11.54 10 GLU E CA 1
ATOM 1015 C C . GLU E 1 10 ? -20.946 53.684 -58.988 1.00 10.62 10 GLU E C 1
ATOM 1016 O O . GLU E 1 10 ? -22.056 53.879 -58.502 1.00 11.92 10 GLU E O 1
ATOM 1022 N N . ILE E 1 11 ? -20.381 52.477 -59.040 1.00 9.03 11 ILE E N 1
ATOM 1023 C CA . ILE E 1 11 ? -21.028 51.318 -58.442 1.00 10.07 11 ILE E CA 1
ATOM 1024 C C . ILE E 1 11 ? -21.129 51.518 -56.934 1.00 10.50 11 ILE E C 1
ATOM 1025 O O . ILE E 1 11 ? -22.175 51.266 -56.337 1.00 12.47 11 ILE E O 1
ATOM 1030 N N . ALA E 1 12 ? -20.043 51.981 -56.329 1.00 10.55 12 ALA E N 1
ATOM 1031 C CA . ALA E 1 12 ? -20.030 52.242 -54.888 1.00 9.92 12 ALA E CA 1
ATOM 1032 C C . ALA E 1 12 ? -21.053 53.303 -54.513 1.00 12.98 12 ALA E C 1
ATOM 1033 O O . ALA E 1 12 ? -21.752 53.166 -53.510 1.00 10.36 12 ALA E O 1
ATOM 1035 N N . LYS E 1 13 ? -21.129 54.370 -55.303 1.00 11.39 13 LYS E N 1
ATOM 1036 C CA . LYS E 1 13 ? -22.096 55.441 -55.023 1.00 10.94 13 LYS E CA 1
ATOM 1037 C C . LYS E 1 13 ? -23.536 54.924 -55.116 1.00 12.96 13 LY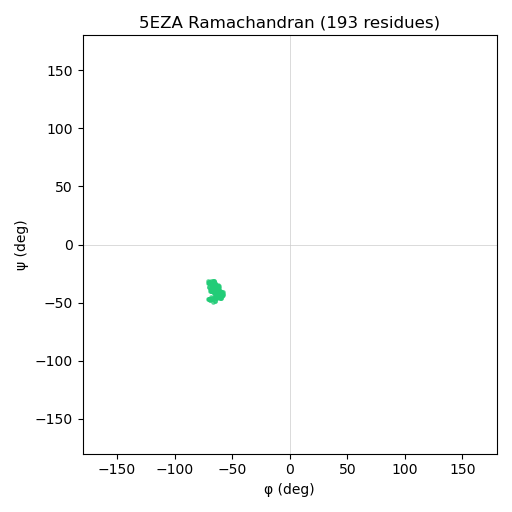S E C 1
ATOM 1038 O O . LYS E 1 13 ? -24.386 55.289 -54.315 1.00 11.60 13 LYS E O 1
ATOM 1044 N N . ALA E 1 14 ? -23.809 54.086 -56.113 1.00 10.60 14 ALA E N 1
ATOM 1045 C CA . ALA E 1 14 ? -25.143 53.513 -56.260 1.00 10.21 14 ALA E CA 1
ATOM 1046 C C . ALA E 1 14 ? -25.482 52.643 -55.057 1.00 10.81 14 ALA E C 1
ATOM 1047 O O . ALA E 1 14 ? -26.626 52.602 -54.621 1.00 10.54 14 ALA E O 1
ATOM 1049 N N . LEU E 1 15 ? -24.492 51.923 -54.539 1.00 9.37 15 LEU E N 1
ATOM 1050 C CA . LEU E 1 15 ? -24.727 51.099 -53.363 1.00 11.65 15 LEU E CA 1
ATOM 1051 C C . LEU E 1 15 ? -24.955 51.966 -52.119 1.00 11.91 15 LEU E C 1
ATOM 1052 O O . LEU E 1 15 ? -25.701 51.578 -51.229 1.00 11.15 15 LEU E O 1
ATOM 1057 N N . ARG E 1 16 ? -24.310 53.130 -52.057 1.00 12.33 16 ARG E N 1
ATOM 1058 C CA . ARG E 1 16 ? -24.580 54.075 -50.973 1.00 10.41 16 ARG E CA 1
ATOM 1059 C C . ARG E 1 16 ? -26.017 54.599 -51.087 1.00 11.14 16 ARG E C 1
ATOM 1060 O O . ARG E 1 16 ? -26.647 54.892 -50.069 1.00 12.90 16 ARG E O 1
ATOM 1068 N N . GLU E 1 17 ? -26.534 54.731 -52.311 1.00 11.10 17 GLU E N 1
ATOM 1069 C CA . GLU E 1 17 ? -27.951 55.085 -52.475 1.00 11.22 17 GLU E CA 1
ATOM 1070 C C . GLU E 1 17 ? -28.849 53.969 -51.956 1.00 11.15 17 GLU E C 1
ATOM 1071 O O . GLU E 1 17 ? -29.873 54.216 -51.322 1.00 12.89 17 GLU E O 1
ATOM 1077 N N . CYS E 1 18 ? -28.466 52.737 -52.260 1.00 9.65 18 CYS E N 1
ATOM 1078 C CA . CYS E 1 18 ? -29.216 51.589 -51.789 1.00 8.84 18 CYS E CA 1
ATOM 1079 C C . CYS E 1 18 ? -29.251 51.579 -50.268 1.00 13.51 18 CYS E C 1
ATOM 1080 O O . CYS E 1 18 ? -30.299 51.336 -49.683 1.00 13.36 18 CYS E O 1
ATOM 1083 N N . ALA E 1 19 ? -28.104 51.810 -49.633 1.00 13.05 19 ALA E N 1
ATOM 1084 C CA . ALA E 1 19 ? -28.045 51.795 -48.168 1.00 11.91 19 ALA E CA 1
ATOM 1085 C C . ALA E 1 19 ? -28.956 52.862 -47.558 1.00 14.05 19 ALA E C 1
ATOM 1086 O O . ALA E 1 19 ? -29.595 52.613 -46.537 1.00 11.69 19 ALA E O 1
ATOM 1088 N N . TRP E 1 20 ? -29.000 54.048 -48.174 1.00 12.19 20 TRP E N 1
ATOM 1089 C CA . TRP E 1 20 ? -29.871 55.131 -47.702 1.00 9.93 20 TRP E CA 1
ATOM 1090 C C . TRP E 1 20 ? -31.331 54.682 -47.740 1.00 9.15 20 TRP E C 1
ATOM 1091 O O . TRP E 1 20 ? -32.106 54.935 -46.812 1.00 12.29 20 TRP E O 1
ATOM 1102 N N . ALA E 1 21 ? -31.690 54.012 -48.827 1.00 12.01 21 ALA E N 1
ATOM 1103 C CA . ALA E 1 21 ? -33.050 53.549 -49.022 1.00 14.80 21 ALA E CA 1
ATOM 1104 C C . ALA E 1 21 ? -33.385 52.447 -48.023 1.00 12.58 21 ALA E C 1
ATOM 1105 O O . ALA E 1 21 ? -34.484 52.411 -47.486 1.00 12.35 21 ALA E O 1
ATOM 1107 N N . HIS E 1 22 ? -32.444 51.549 -47.756 1.00 11.80 22 HIS E N 1
ATOM 1108 C CA . HIS E 1 22 ? -32.719 50.509 -46.761 1.00 13.60 22 HIS E CA 1
ATOM 1109 C C . HIS E 1 22 ? -32.910 51.130 -45.374 1.00 13.55 22 HIS E C 1
ATOM 1110 O O . HIS E 1 22 ? -33.741 50.675 -44.591 1.00 12.32 22 HIS E O 1
ATOM 1117 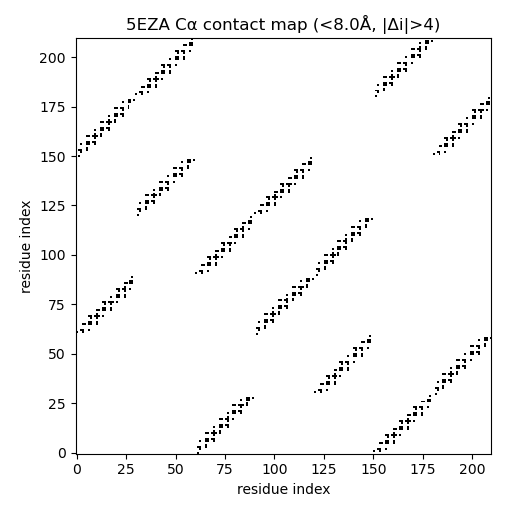N N . ARG E 1 23 ? -32.150 52.179 -45.067 1.00 11.95 23 ARG E N 1
ATOM 1118 C CA . ARG E 1 23 ? -32.364 52.883 -43.801 1.00 11.45 23 ARG E CA 1
ATOM 1119 C C . ARG E 1 23 ? -33.755 53.499 -43.745 1.00 13.24 23 ARG E C 1
ATOM 1120 O O . ARG E 1 23 ? -34.388 53.505 -42.700 1.00 13.59 23 ARG E O 1
ATOM 1128 N N . GLU E 1 24 ? -34.240 54.004 -44.873 1.00 11.91 24 GLU E N 1
ATOM 1129 C CA . GLU E 1 24 ? -35.594 54.556 -44.903 1.00 11.81 24 GLU E CA 1
ATOM 1130 C C . GLU E 1 24 ? -36.641 53.463 -44.677 1.00 13.59 24 GLU E C 1
ATOM 1131 O O . GLU E 1 24 ? -37.679 53.699 -44.057 1.00 14.44 24 GLU E O 1
ATOM 1137 N N . ILE E 1 25 ? -36.376 52.268 -45.191 1.00 13.08 25 ILE E N 1
ATOM 1138 C CA . ILE E 1 25 ? -37.281 51.144 -44.975 1.00 14.24 25 ILE E CA 1
ATOM 1139 C C . ILE E 1 25 ? -37.346 50.807 -43.480 1.00 14.39 25 ILE E C 1
ATOM 1140 O O . ILE E 1 25 ? -38.436 50.587 -42.933 1.00 15.67 25 ILE E O 1
ATOM 1145 N N . ALA E 1 26 ? -36.187 50.769 -42.815 1.00 14.55 26 ALA E N 1
ATOM 1146 C CA . ALA E 1 26 ? -36.163 50.531 -41.360 1.00 18.42 26 ALA E CA 1
ATOM 1147 C C . ALA E 1 26 ? -36.942 51.592 -40.596 1.00 18.74 26 ALA E C 1
ATOM 1148 O O . ALA E 1 26 ? -37.706 51.288 -39.671 1.00 19.03 26 ALA E O 1
ATOM 1150 N N . LYS E 1 27 ? -36.768 52.846 -40.995 1.00 15.46 27 LYS E N 1
ATOM 1151 C CA . LYS E 1 27 ? -37.462 53.939 -40.325 1.00 19.48 27 LYS E CA 1
ATOM 1152 C C . LYS E 1 27 ? -38.973 53.819 -40.513 1.00 20.93 27 LYS E C 1
ATOM 1153 O O . LYS E 1 27 ? -39.745 54.055 -39.578 1.00 20.07 27 LYS E O 1
ATOM 1159 N N . ALA E 1 28 ? -39.388 53.443 -41.718 1.00 15.85 28 ALA E N 1
ATOM 1160 C CA . ALA E 1 28 ? -40.804 53.255 -42.017 1.00 19.89 28 ALA E CA 1
ATOM 1161 C C . ALA E 1 28 ? -41.403 52.097 -41.215 1.00 21.25 28 ALA E C 1
ATOM 1162 O O . ALA E 1 28 ? -42.548 52.174 -40.755 1.00 25.52 28 ALA E O 1
ATOM 1164 N N . LEU E 1 29 ? -40.628 51.032 -41.028 1.00 19.74 29 LEU E N 1
ATOM 1165 C CA . LEU E 1 29 ? -41.129 49.888 -40.269 1.00 24.53 29 LEU E CA 1
ATOM 1166 C C . LEU E 1 29 ? -41.300 50.222 -38.790 1.00 28.86 29 LEU E C 1
ATOM 1167 O O . LEU E 1 29 ? -42.267 49.791 -38.165 1.00 30.19 29 LEU E O 1
ATOM 1172 N N . ARG E 1 30 ? -40.382 51.001 -38.228 1.00 28.17 30 ARG E N 1
ATOM 1173 C CA . ARG E 1 30 ? -40.537 51.423 -36.840 1.00 35.13 30 ARG E CA 1
ATOM 1174 C C . ARG E 1 30 ? -41.707 52.381 -36.705 1.00 39.99 30 ARG E C 1
ATOM 1175 O O . ARG E 1 30 ? -42.499 52.258 -35.774 1.00 45.27 30 ARG E O 1
ATOM 1183 N N . GLY E 1 31 ? -41.802 53.348 -37.613 1.00 39.83 31 GLY E N 1
ATOM 1184 C CA . GLY E 1 31 ? -42.900 54.296 -37.586 1.00 46.83 31 GLY E CA 1
ATOM 1185 C C . GLY E 1 31 ? -44.160 53.685 -38.171 1.00 56.11 31 GLY E C 1
ATOM 1186 O O . GLY E 1 31 ? -45.264 53.898 -37.666 1.00 65.32 31 GLY E O 1
ATOM 1190 N N . GLY F 1 2 ? -6.029 31.625 -59.484 1.00 34.94 2 GLY F N 1
ATOM 1191 C CA . GLY F 1 2 ? -5.503 32.935 -59.147 1.00 29.19 2 GLY F CA 1
ATOM 1192 C C . GLY F 1 2 ? -6.270 33.563 -58.003 1.00 24.04 2 GLY F C 1
ATOM 1193 O O . GLY F 1 2 ? -7.436 33.226 -57.779 1.00 19.63 2 GLY F O 1
ATOM 1194 N N . GLU F 1 3 ? -5.614 34.467 -57.281 1.00 22.41 3 GLU F N 1
ATOM 1195 C CA . GLU F 1 3 ? -6.222 35.143 -56.139 1.00 22.81 3 GLU F CA 1
ATOM 1196 C C . GLU F 1 3 ? -7.427 35.997 -56.528 1.00 18.87 3 GLU F C 1
ATOM 1197 O O . GLU F 1 3 ? -8.373 36.106 -55.758 1.00 18.08 3 GLU F O 1
ATOM 1203 N N . ILE F 1 4 ? -7.389 36.634 -57.698 1.00 17.80 4 ILE F N 1
ATOM 1204 C CA . ILE F 1 4 ? -8.513 37.485 -58.101 1.00 15.84 4 ILE F CA 1
ATOM 1205 C C . ILE F 1 4 ? -9.741 36.630 -58.419 1.00 14.38 4 ILE F C 1
ATOM 1206 O O . ILE F 1 4 ? -10.848 36.905 -57.931 1.00 13.92 4 ILE F O 1
ATOM 1211 N N . ALA F 1 5 ? -9.539 35.570 -59.200 1.00 18.23 5 ALA F N 1
ATOM 1212 C CA . ALA F 1 5 ? -10.617 34.639 -59.520 1.00 17.44 5 ALA F CA 1
ATOM 1213 C C . ALA F 1 5 ? -11.209 34.013 -58.264 1.00 15.92 5 ALA F C 1
ATOM 1214 O O . ALA F 1 5 ? -12.432 33.890 -58.147 1.00 15.30 5 ALA F O 1
ATOM 1216 N N . LYS F 1 6 ? -10.349 33.610 -57.332 1.00 17.23 6 LYS F N 1
ATOM 1217 C CA . LYS F 1 6 ? -10.819 33.018 -56.077 1.00 16.16 6 LYS F CA 1
ATOM 1218 C C . LYS F 1 6 ? -11.706 33.989 -55.300 1.00 16.45 6 LYS F C 1
ATOM 1219 O O . LYS F 1 6 ? -12.727 33.596 -54.749 1.00 14.24 6 LYS F O 1
ATOM 1225 N N . ALA F 1 7 ? -11.309 35.258 -55.260 1.00 17.04 7 ALA F N 1
ATOM 1226 C CA . ALA F 1 7 ? -12.081 36.264 -54.541 1.00 16.78 7 ALA F CA 1
ATOM 1227 C C . ALA F 1 7 ? -13.427 36.508 -55.217 1.00 14.76 7 ALA F C 1
ATOM 1228 O O . ALA F 1 7 ? -14.454 36.644 -54.551 1.00 12.13 7 ALA F O 1
ATOM 1230 N N . LEU F 1 8 ? -13.433 36.538 -56.545 1.00 13.74 8 LEU F N 1
ATOM 1231 C CA . LEU F 1 8 ? -14.692 36.696 -57.263 1.00 13.68 8 LEU F CA 1
ATOM 1232 C C . LEU F 1 8 ? -15.636 35.533 -56.978 1.00 15.34 8 LEU F C 1
ATOM 1233 O O . LEU F 1 8 ? -16.853 35.726 -56.889 1.00 14.58 8 LEU F O 1
ATOM 1238 N N . ARG F 1 9 ? -15.083 34.324 -56.854 1.00 12.64 9 ARG F N 1
ATOM 1239 C CA . ARG F 1 9 ? -15.896 33.160 -56.498 1.00 10.63 9 ARG F CA 1
ATOM 1240 C C . ARG F 1 9 ? -16.445 33.278 -55.076 1.00 13.31 9 ARG F C 1
ATOM 1241 O O . ARG F 1 9 ? -17.531 32.779 -54.803 1.00 13.89 9 ARG F O 1
ATOM 1249 N N . GLU F 1 10 ? -15.704 33.926 -54.178 1.00 13.12 10 GLU F N 1
ATOM 1250 C CA . GLU F 1 10 ? -16.204 34.197 -52.823 1.00 11.45 10 GLU F CA 1
ATOM 1251 C C . GLU F 1 10 ? -17.367 35.158 -52.878 1.00 11.18 10 GLU F C 1
ATOM 1252 O O . GLU F 1 10 ? -18.327 35.036 -52.104 1.00 14.79 10 GLU F O 1
ATOM 1258 N N . ILE F 1 11 ? -17.277 36.130 -53.783 1.00 11.13 11 ILE F N 1
ATOM 1259 C CA . ILE F 1 11 ? -18.378 37.071 -53.952 1.00 8.65 11 ILE F CA 1
ATOM 1260 C C . ILE F 1 11 ? -19.622 36.322 -54.447 1.00 13.49 11 ILE F C 1
ATOM 1261 O O . ILE F 1 11 ? -20.716 36.503 -53.910 1.00 11.30 11 ILE F O 1
ATOM 1266 N N . ALA F 1 12 ? -19.451 35.452 -55.441 1.00 11.24 12 ALA F N 1
ATOM 1267 C CA . ALA F 1 12 ? -20.583 34.675 -55.953 1.00 10.70 12 ALA F CA 1
ATOM 1268 C C . ALA F 1 12 ? -21.216 33.810 -54.873 1.00 12.35 12 ALA F C 1
ATOM 1269 O O . ALA F 1 12 ? -22.450 33.722 -54.787 1.00 9.52 12 ALA F O 1
ATOM 1271 N N . LYS F 1 13 ? -20.387 33.149 -54.065 1.00 12.93 13 LYS F N 1
ATOM 1272 C CA . LYS F 1 13 ? -20.894 32.283 -52.998 1.00 10.96 13 LYS F CA 1
ATOM 1273 C C . LYS F 1 13 ? -21.678 33.090 -51.958 1.00 12.40 13 LYS F C 1
ATOM 1274 O O . LYS F 1 13 ? -22.732 32.649 -51.485 1.00 11.48 13 LYS F O 1
ATOM 1280 N N . ALA F 1 14 ? -21.172 34.271 -51.610 1.00 12.63 14 ALA F N 1
ATOM 1281 C CA . ALA F 1 14 ? -21.871 35.138 -50.661 1.00 11.06 14 ALA F CA 1
ATOM 1282 C C . ALA F 1 14 ? -23.237 35.546 -51.218 1.00 12.85 14 ALA F C 1
ATOM 1283 O O . ALA F 1 14 ? -24.208 35.649 -50.475 1.00 12.07 14 ALA F O 1
ATOM 1285 N N . LEU F 1 15 ? -23.315 35.782 -52.524 1.00 11.48 15 LEU F N 1
ATOM 1286 C CA . LEU F 1 15 ? -24.591 36.130 -53.148 1.00 11.19 15 LEU F CA 1
ATOM 1287 C C . LEU F 1 15 ? -25.535 34.926 -53.172 1.00 9.59 15 LEU F C 1
ATOM 1288 O O . LEU F 1 15 ? -26.746 35.087 -53.075 1.00 11.96 15 LEU F O 1
ATOM 1293 N N . ARG F 1 16 ? -24.991 33.720 -53.304 1.00 9.98 16 ARG F N 1
ATOM 1294 C CA . ARG F 1 16 ? -25.828 32.531 -53.193 1.00 10.84 16 ARG F CA 1
ATOM 1295 C C . ARG F 1 16 ? -26.376 32.400 -51.771 1.00 13.44 16 ARG F C 1
ATOM 1296 O O . ARG F 1 16 ? -27.505 31.922 -51.578 1.00 13.07 16 ARG F O 1
ATOM 1304 N N . GLU F 1 17 ? -25.601 32.820 -50.771 1.00 10.88 17 GLU F N 1
ATOM 1305 C CA . GLU F 1 17 ? -26.134 32.838 -49.402 1.00 11.52 17 GLU F CA 1
ATOM 1306 C C . GLU F 1 17 ? -27.279 33.842 -49.308 1.00 14.66 17 GLU F C 1
ATOM 1307 O O . GLU F 1 17 ? -28.297 33.598 -48.648 1.00 11.48 17 GLU F O 1
ATOM 1313 N N . CYS F 1 18 ? -27.091 34.995 -49.946 1.00 11.12 18 CYS F N 1
ATOM 1314 C CA . CYS F 1 18 ? -28.131 36.021 -49.957 1.00 11.29 18 CYS F CA 1
ATOM 1315 C C . CYS F 1 18 ? -29.398 35.486 -50.600 1.00 13.10 18 CYS F C 1
ATOM 1316 O O . CYS F 1 18 ? -30.494 35.681 -50.077 1.00 11.78 18 CYS F O 1
ATOM 1319 N N . ALA F 1 19 ? -29.258 34.816 -51.737 1.00 14.14 19 ALA F N 1
ATOM 1320 C CA . ALA F 1 19 ? -30.433 34.278 -52.414 1.00 12.50 19 ALA F CA 1
ATOM 1321 C C . ALA F 1 19 ? -31.183 33.278 -51.535 1.00 11.96 19 ALA F C 1
ATOM 1322 O O . ALA F 1 19 ? -32.409 33.266 -51.533 1.00 12.60 19 ALA F O 1
ATOM 1324 N N . TRP F 1 20 ? -30.455 32.428 -50.809 1.00 7.99 20 TRP F N 1
ATOM 1325 C CA . TRP F 1 20 ? -31.102 31.459 -49.913 1.00 8.03 20 TRP F CA 1
ATOM 1326 C C . TRP F 1 20 ? -31.920 32.173 -48.837 1.00 12.16 20 TRP F C 1
ATOM 1327 O O . TRP F 1 20 ? -33.039 31.762 -48.506 1.00 12.05 20 TRP F O 1
ATOM 1338 N N . ALA F 1 21 ? -31.356 33.243 -48.286 1.00 10.59 21 ALA F N 1
ATOM 1339 C CA . ALA F 1 21 ? -32.015 33.984 -47.222 1.00 11.05 21 ALA F CA 1
ATOM 1340 C C . ALA F 1 21 ? -33.259 34.684 -47.754 1.00 14.21 21 ALA F C 1
ATOM 1341 O O . ALA F 1 21 ? -34.287 34.725 -47.074 1.00 11.52 21 ALA F O 1
ATOM 1343 N N . HIS F 1 22 ? -33.177 35.233 -48.966 1.00 12.69 22 HIS F N 1
ATOM 1344 C CA . HIS F 1 22 ? -34.347 35.894 -49.542 1.00 11.72 22 HIS F CA 1
ATOM 1345 C C . HIS F 1 22 ? -35.472 34.883 -49.781 1.00 11.86 22 HIS F C 1
ATOM 1346 O O . HIS F 1 22 ? -36.644 35.203 -49.612 1.00 12.58 22 HIS F O 1
ATOM 1353 N N . ARG F 1 23 ? -35.130 33.662 -50.178 1.00 12.55 23 ARG F N 1
ATOM 1354 C CA A ARG F 1 23 ? -36.127 32.609 -50.334 0.58 12.71 23 ARG F CA 1
ATOM 1355 C CA B ARG F 1 23 ? -36.169 32.656 -50.342 0.42 11.31 23 ARG F CA 1
ATOM 1356 C C . ARG F 1 23 ? -36.789 32.311 -48.989 1.00 13.29 23 ARG F C 1
ATOM 1357 O O . ARG F 1 23 ? -37.993 32.069 -48.907 1.00 13.31 23 ARG F O 1
ATOM 1372 N N . GLU F 1 24 ? -35.986 32.318 -47.924 1.00 8.91 24 GLU F N 1
ATOM 1373 C CA . GLU F 1 24 ? -36.540 32.071 -46.591 1.00 13.47 24 GLU F CA 1
ATOM 1374 C C . GLU F 1 24 ? -37.476 33.212 -46.170 1.00 12.46 24 GLU F C 1
ATOM 1375 O O . GLU F 1 24 ? -38.451 32.992 -45.449 1.00 13.73 24 GLU F O 1
ATOM 1381 N N . ILE F 1 25 ? -37.155 34.431 -46.584 1.00 12.71 25 ILE F N 1
ATOM 1382 C CA . ILE F 1 25 ? -38.028 35.571 -46.315 1.00 10.60 25 ILE F CA 1
ATOM 1383 C C . ILE F 1 25 ? -39.372 35.382 -47.021 1.00 15.47 25 ILE F C 1
ATOM 1384 O O . ILE F 1 25 ? -40.432 35.608 -46.427 1.00 16.66 25 ILE F O 1
ATOM 1389 N N . ALA F 1 26 ? -39.341 34.966 -48.283 1.00 14.06 26 ALA F N 1
ATOM 1390 C CA . ALA F 1 26 ? -40.586 34.685 -49.008 1.00 13.33 26 ALA F CA 1
ATOM 1391 C C . ALA F 1 26 ? -41.404 33.603 -48.300 1.00 14.26 26 ALA F C 1
ATOM 1392 O O . ALA F 1 26 ? -42.620 33.700 -48.174 1.00 17.23 26 ALA F O 1
ATOM 1394 N N . LYS F 1 27 ? -40.733 32.565 -47.821 1.00 14.42 27 LYS F N 1
ATOM 1395 C CA A LYS F 1 27 ? -41.412 31.469 -47.139 0.54 15.16 27 LYS F CA 1
ATOM 1396 C CA B LYS F 1 27 ? -41.434 31.475 -47.149 0.46 14.96 27 LYS F CA 1
ATOM 1397 C C . LYS F 1 27 ? -42.040 31.924 -45.822 1.00 16.14 27 LYS F C 1
ATOM 1398 O O . LYS F 1 27 ? -43.135 31.490 -45.459 1.00 19.17 27 LYS F O 1
ATOM 1409 N N . ALA F 1 28 ? -41.335 32.790 -45.099 1.00 15.17 28 ALA F N 1
ATOM 1410 C CA . ALA F 1 28 ? -41.831 33.313 -43.827 1.00 18.46 28 ALA F CA 1
ATOM 1411 C C . ALA F 1 28 ? -43.069 34.193 -44.025 1.00 23.36 28 ALA F C 1
ATOM 1412 O O . ALA F 1 28 ? -43.991 34.204 -43.194 1.00 22.99 28 ALA F O 1
ATOM 1414 N N . LEU F 1 29 ? -43.078 34.951 -45.117 1.00 16.96 29 LEU F N 1
ATOM 1415 C CA . LEU F 1 29 ? -44.217 35.828 -45.439 1.00 18.29 29 LEU F CA 1
ATOM 1416 C C . LEU F 1 29 ? -45.432 35.007 -45.847 1.00 28.19 29 LEU F C 1
ATOM 1417 O O . LEU F 1 29 ? -46.569 35.356 -45.535 1.00 29.79 29 LEU F O 1
ATOM 1422 N N . ARG F 1 30 ? -45.182 33.909 -46.550 1.00 29.15 30 ARG F N 1
ATOM 1423 C CA . ARG F 1 30 ? -46.251 33.021 -46.980 1.00 31.79 30 ARG F CA 1
ATOM 1424 C C . ARG F 1 30 ? -46.886 32.323 -45.781 1.00 43.11 30 ARG F C 1
ATOM 1425 O O . ARG F 1 30 ? -48.108 32.268 -45.663 1.00 51.36 30 ARG F O 1
ATOM 1433 N N . GLY F 1 31 ? -46.046 31.794 -44.896 1.00 40.18 31 GLY F N 1
ATOM 1434 C CA . GLY F 1 31 ? -46.512 31.114 -43.701 1.00 50.13 31 GLY F CA 1
ATOM 1435 C C . GLY F 1 31 ? -46.920 32.065 -42.593 1.00 56.54 31 GLY F C 1
ATOM 1436 O O . GLY F 1 31 ? -47.183 33.245 -42.832 1.00 59.20 31 GLY F O 1
ATOM 1440 N N . GLY G 1 2 ? -2.439 40.498 -53.355 1.00 27.65 2 GLY G N 1
ATOM 1441 C CA . GLY G 1 2 ? -2.582 41.781 -54.017 1.00 25.03 2 GLY G CA 1
ATOM 1442 C C . GLY G 1 2 ? -3.675 42.644 -53.420 1.00 24.86 2 GLY G C 1
ATOM 1443 O O . GLY G 1 2 ? -4.617 42.138 -52.807 1.00 19.73 2 GLY G O 1
ATOM 1444 N N . GLU G 1 3 ? -3.540 43.954 -53.598 1.00 18.90 3 GLU G N 1
ATOM 1445 C CA . GLU G 1 3 ? -4.519 44.900 -53.090 1.00 18.71 3 GLU G CA 1
ATOM 1446 C C . GLU G 1 3 ? -5.885 44.695 -53.734 1.00 16.50 3 GLU G C 1
ATOM 1447 O O . GLU G 1 3 ? -6.903 44.880 -53.086 1.00 18.72 3 GLU G O 1
ATOM 1453 N N . ILE G 1 4 ? -5.913 44.343 -55.018 1.00 19.23 4 ILE G N 1
ATOM 1454 C CA . ILE G 1 4 ? -7.194 44.170 -55.691 1.00 18.93 4 ILE G CA 1
ATOM 1455 C C . ILE G 1 4 ? -7.891 42.919 -55.159 1.00 15.90 4 ILE G C 1
ATOM 1456 O O . ILE G 1 4 ? -9.068 42.968 -54.818 1.00 12.61 4 ILE G O 1
ATOM 1461 N N . ALA G 1 5 ? -7.159 41.810 -55.052 1.00 18.48 5 ALA G N 1
ATOM 1462 C CA . ALA G 1 5 ? -7.724 40.584 -54.484 1.00 18.63 5 ALA G CA 1
ATOM 1463 C C . ALA G 1 5 ? -8.226 40.808 -53.057 1.00 19.97 5 ALA G C 1
ATOM 1464 O O . ALA G 1 5 ? -9.309 40.349 -52.687 1.00 17.54 5 ALA G O 1
ATOM 1466 N N . LYS G 1 6 ? -7.444 41.522 -52.256 1.00 16.25 6 LYS G N 1
ATOM 1467 C CA . LYS G 1 6 ? -7.837 41.802 -50.882 1.00 14.11 6 LYS G CA 1
ATOM 1468 C C . LYS G 1 6 ? -9.146 42.602 -50.836 1.00 15.82 6 LYS G C 1
ATOM 1469 O O . LYS G 1 6 ? -10.023 42.335 -50.010 1.00 15.11 6 LYS G O 1
ATOM 1475 N N . ALA G 1 7 ? -9.282 43.580 -51.724 1.00 12.91 7 ALA G N 1
ATOM 1476 C CA . ALA G 1 7 ? -10.506 44.395 -51.742 1.00 12.53 7 ALA G CA 1
ATOM 1477 C C . ALA G 1 7 ? -11.709 43.559 -52.176 1.00 15.08 7 ALA G C 1
ATOM 1478 O O . ALA G 1 7 ? -12.801 43.705 -51.635 1.00 16.54 7 ALA G O 1
ATOM 1480 N N . LEU G 1 8 ? -11.514 42.685 -53.158 1.00 14.59 8 LEU G N 1
ATOM 1481 C CA . LEU G 1 8 ? -12.596 41.798 -53.587 1.00 14.10 8 LEU G CA 1
ATOM 1482 C C . LEU G 1 8 ? -13.025 40.851 -52.460 1.00 17.79 8 LEU G C 1
ATOM 1483 O O . LEU G 1 8 ? -14.209 40.551 -52.319 1.00 14.12 8 LEU G O 1
ATOM 1488 N N . ARG G 1 9 ? -12.070 40.372 -51.664 1.00 16.11 9 ARG G N 1
ATOM 1489 C CA . ARG G 1 9 ? -12.404 39.543 -50.510 1.00 13.88 9 ARG G CA 1
ATOM 1490 C C . ARG G 1 9 ? -13.173 40.366 -49.473 1.00 17.14 9 ARG G C 1
ATOM 1491 O O . ARG G 1 9 ? -14.028 39.840 -48.757 1.00 17.07 9 ARG G O 1
ATOM 1499 N N . GLU G 1 10 ? -12.871 41.658 -49.403 1.00 14.11 10 GLU G N 1
ATOM 1500 C CA . GLU G 1 10 ? -13.590 42.567 -48.519 1.00 16.46 10 GLU G CA 1
ATOM 1501 C C . GLU G 1 10 ? -15.047 42.720 -48.974 1.00 14.90 10 GLU G C 1
ATOM 1502 O O . GLU G 1 10 ? -15.969 42.818 -48.154 1.00 14.51 10 GLU G O 1
ATOM 1508 N N . ILE G 1 11 ? -15.249 42.744 -50.286 1.00 10.54 11 ILE G N 1
ATOM 1509 C CA . ILE G 1 11 ? -16.599 42.825 -50.839 1.00 8.76 11 ILE G CA 1
ATOM 1510 C C . ILE G 1 11 ? -17.362 41.555 -50.481 1.00 12.33 11 ILE G C 1
ATOM 1511 O O . ILE G 1 11 ? -18.516 41.610 -50.053 1.00 14.02 11 ILE G O 1
ATOM 1516 N N . ALA G 1 12 ? -16.709 40.407 -50.644 1.00 12.39 12 ALA G N 1
ATOM 1517 C CA . ALA G 1 12 ? -17.345 39.130 -50.291 1.00 11.63 12 ALA G CA 1
ATOM 1518 C C . ALA G 1 12 ? -17.721 39.088 -48.809 1.00 12.92 12 ALA G C 1
ATOM 1519 O O . ALA G 1 12 ? -18.808 38.639 -48.452 1.00 16.19 12 ALA G O 1
ATOM 1521 N N . LYS G 1 13 ? -16.827 39.570 -47.948 1.00 11.89 13 LYS G N 1
ATOM 1522 C CA . LYS G 1 13 ? -17.093 39.574 -46.520 1.00 14.54 13 LYS G CA 1
ATOM 1523 C C . LYS G 1 13 ? -18.316 40.429 -46.196 1.00 11.71 13 LYS G C 1
ATOM 1524 O O . LYS G 1 13 ? -19.157 40.030 -45.393 1.00 15.67 13 LYS G O 1
ATOM 1530 N N . ALA G 1 14 ? -18.419 41.596 -46.829 1.00 9.53 14 ALA G N 1
ATOM 1531 C CA . ALA G 1 14 ? -19.575 42.469 -46.617 1.00 12.78 14 ALA G CA 1
ATOM 1532 C C . ALA G 1 14 ? -20.875 41.799 -47.069 1.00 11.77 14 ALA G C 1
ATOM 1533 O O . ALA G 1 14 ? -21.911 41.951 -46.433 1.00 14.54 14 ALA G O 1
ATOM 1535 N N . LEU G 1 15 ? -20.818 41.059 -48.169 1.00 13.73 15 LEU G N 1
ATOM 1536 C CA . LEU G 1 15 ? -21.998 40.356 -48.666 1.00 11.38 15 LEU G CA 1
ATOM 1537 C C . LEU G 1 15 ? -22.405 39.172 -47.769 1.00 15.56 15 LEU G C 1
ATOM 1538 O O . LEU G 1 15 ? -23.594 38.866 -47.652 1.00 15.55 15 LEU G O 1
ATOM 1543 N N . ARG G 1 16 ? -21.436 38.499 -47.150 1.00 11.60 16 ARG G N 1
ATOM 1544 C CA . ARG G 1 16 ? -21.756 37.462 -46.161 1.00 13.93 16 ARG G CA 1
ATOM 1545 C C . ARG G 1 16 ? -22.440 38.098 -44.951 1.00 14.39 16 ARG G C 1
ATOM 1546 O O . ARG G 1 16 ? -23.332 37.503 -44.337 1.00 16.28 16 ARG G O 1
ATOM 1554 N N . GLU G 1 17 ? -22.023 39.320 -44.631 1.00 14.26 17 GLU G N 1
ATOM 1555 C CA . GLU G 1 17 ? -22.653 40.122 -43.581 1.00 18.45 17 GLU G CA 1
ATOM 1556 C C . GLU G 1 17 ? -24.093 40.475 -43.964 1.00 11.96 17 GLU G C 1
ATOM 1557 O O . GLU G 1 17 ? -24.998 40.431 -43.131 1.00 14.58 17 GLU G O 1
ATOM 1563 N N . CYS G 1 18 ? -24.301 40.836 -45.224 1.00 11.78 18 CYS G N 1
ATOM 1564 C CA . CYS G 1 18 ? -25.644 41.109 -45.718 1.00 14.85 18 CYS G CA 1
ATOM 1565 C C . CYS G 1 18 ? -26.508 39.858 -45.592 1.00 14.52 18 CYS G C 1
ATOM 1566 O O . CYS G 1 18 ? -27.650 39.931 -45.159 1.00 12.69 18 CYS G O 1
ATOM 1569 N N . ALA G 1 19 ? -25.957 38.713 -45.987 1.00 13.28 19 ALA G N 1
ATOM 1570 C CA . ALA G 1 19 ? -26.702 37.456 -45.924 1.00 13.06 19 ALA G CA 1
ATOM 1571 C C . ALA G 1 19 ? -27.137 37.136 -44.492 1.00 14.05 19 ALA G C 1
ATOM 1572 O O . ALA G 1 19 ? -28.272 36.717 -44.265 1.00 14.33 19 ALA G O 1
ATOM 1574 N N . TRP G 1 20 ? -26.249 37.375 -43.530 1.00 10.57 20 TRP G N 1
ATOM 1575 C CA . TRP G 1 20 ? -26.551 37.128 -42.124 1.00 14.84 20 TRP G CA 1
ATOM 1576 C C . TRP G 1 20 ? -27.754 37.969 -41.702 1.00 12.75 20 TRP G C 1
ATOM 1577 O O . TRP G 1 20 ? -28.647 37.505 -40.989 1.00 13.60 20 TRP G O 1
ATOM 1588 N N . ALA G 1 21 ? -27.765 39.214 -42.163 1.00 14.07 21 ALA G N 1
ATOM 1589 C CA . ALA G 1 21 ? -28.830 40.135 -41.811 1.00 14.67 21 ALA G CA 1
ATOM 1590 C C . ALA G 1 21 ? -30.142 39.688 -42.445 1.00 13.80 21 ALA G C 1
ATOM 1591 O O . ALA G 1 21 ? -31.187 39.737 -41.805 1.00 18.83 21 ALA G O 1
ATOM 1593 N N . HIS G 1 22 ? -30.083 39.222 -43.693 1.00 13.33 22 HIS G N 1
ATOM 1594 C CA . HIS G 1 22 ? -31.289 38.723 -44.361 1.00 11.80 22 HIS G CA 1
ATOM 1595 C C . HIS G 1 22 ? -31.832 37.483 -43.663 1.00 14.11 22 HIS G C 1
ATOM 1596 O O . HIS G 1 22 ? -33.046 37.295 -43.589 1.00 14.52 22 HIS G O 1
ATOM 1603 N N . ARG G 1 23 ? -30.946 36.619 -43.169 1.00 15.44 23 ARG G N 1
ATOM 1604 C CA . ARG G 1 23 ? -31.394 35.466 -42.381 1.00 15.55 23 ARG G CA 1
ATOM 1605 C C . ARG G 1 23 ? -32.077 35.917 -41.088 1.00 17.80 23 ARG G C 1
ATOM 1606 O O . ARG G 1 23 ? -33.004 35.270 -40.620 1.00 16.77 23 ARG G O 1
ATOM 1614 N N . GLU G 1 24 ? -31.609 37.014 -40.496 1.00 15.39 24 GLU G N 1
ATOM 1615 C CA . GLU G 1 24 ? -32.256 37.549 -39.294 1.00 19.91 24 GLU G CA 1
ATOM 1616 C C . GLU G 1 24 ? -33.650 38.100 -39.600 1.00 14.62 24 GLU G C 1
ATOM 1617 O O . GLU G 1 24 ? -34.565 38.022 -38.777 1.00 18.61 24 GLU G O 1
ATOM 1623 N N . ILE G 1 25 ? -33.790 38.692 -40.778 1.00 13.90 25 ILE G N 1
ATOM 1624 C CA . ILE G 1 25 ? -35.077 39.214 -41.224 1.00 15.56 25 ILE G CA 1
ATOM 1625 C C . ILE G 1 25 ? -36.071 38.077 -41.398 1.00 16.02 25 ILE G C 1
ATOM 1626 O O . ILE G 1 25 ? -37.215 38.187 -40.960 1.00 17.07 25 ILE G O 1
ATOM 1631 N N . ALA G 1 26 ? -35.633 36.984 -42.027 1.00 17.36 26 ALA G N 1
ATOM 1632 C CA . ALA G 1 26 ? -36.491 35.809 -42.186 1.00 15.46 26 ALA G CA 1
ATOM 1633 C C . ALA G 1 26 ? -36.952 35.286 -40.831 1.00 23.01 26 ALA G C 1
ATOM 1634 O O . ALA G 1 26 ? -38.119 34.916 -40.660 1.00 23.26 26 ALA G O 1
ATOM 1636 N N . LYS G 1 27 ? -36.039 35.251 -39.866 1.00 19.23 27 LYS G N 1
ATOM 1637 C CA . LYS G 1 27 ? -36.393 34.803 -38.522 1.00 23.90 27 LYS G CA 1
ATOM 1638 C C . LYS G 1 27 ? -37.348 35.769 -37.816 1.00 21.41 27 LYS G C 1
ATOM 1639 O O . LYS G 1 27 ? -38.229 35.343 -37.066 1.00 21.50 27 LYS G O 1
ATOM 1645 N N . ALA G 1 28 ? -37.140 37.070 -38.015 1.00 19.27 28 ALA G N 1
ATOM 1646 C CA . ALA G 1 28 ? -38.006 38.085 -37.416 1.00 22.01 28 ALA G CA 1
ATOM 1647 C C . ALA G 1 28 ? -39.437 37.999 -37.955 1.00 26.47 28 ALA G C 1
ATOM 1648 O O . ALA G 1 28 ? -40.408 38.191 -37.220 1.00 28.12 28 ALA G O 1
ATOM 1650 N N . LEU G 1 29 ? -39.565 37.700 -39.240 1.00 23.49 29 LEU G N 1
ATOM 1651 C CA . LEU G 1 29 ? -40.879 37.581 -39.865 1.00 23.20 29 LEU G CA 1
ATOM 1652 C C . LEU G 1 29 ? -41.620 36.358 -39.335 1.00 31.39 29 LEU G C 1
ATOM 1653 O O . LEU G 1 29 ? -42.846 36.349 -39.259 1.00 31.50 29 LEU G O 1
ATOM 1658 N N . ARG G 1 30 ? -40.865 35.324 -38.979 1.00 30.76 30 ARG G N 1
ATOM 1659 C CA . ARG G 1 30 ? -41.442 34.104 -38.440 1.00 41.01 30 ARG G CA 1
ATOM 1660 C C . ARG G 1 30 ? -42.103 34.430 -37.099 1.00 48.91 30 ARG G C 1
ATOM 1661 O O . ARG G 1 30 ? -43.256 34.076 -36.861 1.00 49.35 30 ARG G O 1
ATOM 1669 N N . GLY G 1 31 ? -41.371 35.140 -36.244 1.00 51.18 31 GLY G N 1
ATOM 1670 C CA . GLY G 1 31 ? -41.871 35.536 -34.939 1.00 60.52 31 GLY G CA 1
ATOM 1671 C C . GLY G 1 31 ? -42.792 36.742 -34.979 1.00 64.38 31 GLY G C 1
ATOM 1672 O O . GLY G 1 31 ? -43.334 37.098 -36.026 1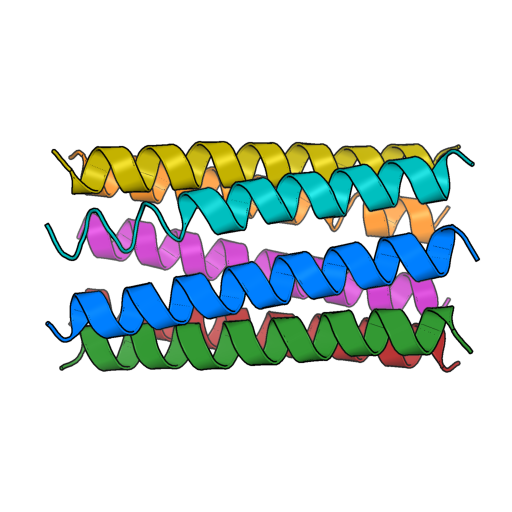.00 66.66 31 GLY G O 1
#

Secondary structure (DSSP, 8-state):
-HHHHHHHHHHHHHHHHHHHHHHHHHHHH-/-HHHHHHHHHHHHHHHHHHHHHHHHHHHH-/-HHHHHHHHHHHHHHHHHHHHHHHHHHHH-/-HHHHHHHHHHHHHHHHHHHHHHHHHHHH-/-HHHHHHHHHHHHHHHHHHHHHHHHHHHH-/-HHHHHHHHHHHHHHHHHHHHHHHHHHHH-/-HHHHHHHHHHHHHHHHHHHHHHHHHHHH-

B-factor: mean 22.61, std 12.98, range [7.18, 76.87]

Radius of gyration: 16.45 Å; Cα contacts (8 Å, |Δi|>4): 422; chains: 7; bounding box: 49×25×42 Å

Sequence (210 aa):
GEIAKALREIAKALRECAWAHREIAKALRGGEIAKALREEIAKALRECAWAHREIAKALRGGEIAKALREIAKALRECAWAHREIAKALRGGEIAKALREIAKALRECAWAHREIAKALRGGEIAKALREIAKALRECAWAHREIAKALRGGEIAKALREIAKALRECAWAHRREIAKKALRGGEIAKALREIAKALRECAWAHREIAKALRG

Foldseek 3Di:
DVVVVVVVVVVVVVVVVVVVVVVVVVVVVD/DVVVVVVVVVVVVVVVVVVVVVVVVVVVVD/DVVVVVVVVVVVVVVVVVVVVVVVVVVVVD/DVVVVVVVVVVVVVVVVVVVVVVVVVVVVD/DVVVVVVVVVVVVVVVVVVVVVVVVVVVVD/DVVVVVVVVVVVVVVVVVVVVVVVVVVVVD/DVVVVVVVVVVVVVVVVVVVVVVVVVVVVD

Solvent-accessible surface area: 10178 Å² total; per-residue (Å²): 61,87,55,0,123,1,14,93,74,12,0,101,0,16,93,44,6,0,118,0,15,67,28,13,8,125,8,51,147,98,56,87,54,0,133,1,12,93,48,11,0,118,1,16,86,55,6,0,120,0,15,58,42,14,0,84,8,53,131,80,58,85,56,0,122,1,14,94,60,11,0,130,1,16,93,53,6,0,124,0,15,68,45,14,6,116,6,54,145,87,60,77,53,0,115,0,13,94,61,11,0,129,1,16,93,54,6,0,118,0,14,69,35,13,8,97,7,49,143,93,59,77,57,0,117,0,13,98,60,13,0,131,1,16,88,53,6,0,126,0,16,63,42,14,9,102,8,58,154,86,55,83,59,0,125,0,13,110,60,11,0,130,1,16,91,55,5,0,126,0,16,68,43,13,0,100,7,53,120,87,65,85,53,0,139,1,13,98,47,11,0,136,1,16,92,55,6,0,122,0,15,74,26,13,8,124,11,48,154,96